Protein AF-A0AAN7IEY3-F1 (afdb_monomer_lite)

pLDDT: mean 73.25, std 12.4, range [41.47, 92.31]

Organism: Quercus rubra (NCBI:txid3512)

Secondary structure (DSSP, 8-state):
---SSSSSSSSSHHHHHHHHHHHHHHHHHHHHHHHSTHHHHHHHHHHHHHHHHHHHHHHHHHHHHHHHTS-HHHHHHHHHHHHHHHHHHHHHHHHHHHH----HHHHHHHHHHHHHHHHHHHHHHHHHHS-TTHHHHHHHHHHHHHHHHHHHHHHHHHHHHHHHHHHHHHHHHHHHHHHHHHHHHHHHH--

Structure (mmCIF, N/CA/C/O backbone):
data_AF-A0AAN7IEY3-F1
#
_entry.id   AF-A0AAN7IEY3-F1
#
loop_
_atom_site.group_PDB
_atom_site.id
_atom_site.type_symbol
_atom_site.label_atom_id
_atom_site.label_alt_id
_atom_site.label_comp_id
_atom_site.label_asym_id
_atom_site.label_entity_id
_atom_site.label_seq_id
_atom_site.pdbx_PDB_ins_code
_atom_site.Cartn_x
_atom_site.Cartn_y
_atom_site.Cartn_z
_atom_site.occupancy
_atom_site.B_iso_or_equiv
_atom_site.auth_seq_id
_atom_site.auth_comp_id
_atom_site.auth_asym_id
_atom_site.auth_atom_id
_atom_site.pdbx_PDB_model_num
ATOM 1 N N . MET A 1 1 ? -2.613 58.674 4.831 1.00 43.03 1 MET A N 1
ATOM 2 C CA . MET A 1 1 ? -3.586 58.203 5.831 1.00 43.03 1 MET A CA 1
ATOM 3 C C . MET A 1 1 ? -4.877 57.983 5.079 1.00 43.03 1 MET A C 1
ATOM 5 O O . MET A 1 1 ? -5.362 58.935 4.495 1.00 43.03 1 MET A O 1
ATOM 9 N N . ASP A 1 2 ? -5.448 56.805 4.966 1.00 49.12 2 ASP A N 1
ATOM 10 C CA . ASP A 1 2 ? -5.103 55.468 5.436 1.00 49.12 2 ASP A CA 1
ATOM 11 C C . ASP A 1 2 ? -6.111 54.542 4.729 1.00 49.12 2 ASP A C 1
ATOM 13 O O . ASP A 1 2 ? -7.215 55.000 4.424 1.00 49.12 2 ASP A O 1
ATOM 17 N N . GLY A 1 3 ? -5.762 53.291 4.445 1.00 50.28 3 GLY A N 1
ATOM 18 C CA . GLY A 1 3 ? -6.733 52.322 3.918 1.00 50.28 3 GLY A CA 1
ATOM 19 C C . GLY A 1 3 ? -6.306 51.630 2.631 1.00 50.28 3 GLY A C 1
ATOM 20 O O . GLY A 1 3 ? -6.788 51.961 1.552 1.00 50.28 3 GLY A O 1
ATOM 21 N N . SER A 1 4 ? -5.414 50.644 2.746 1.00 51.66 4 SER A N 1
ATOM 22 C CA . SER A 1 4 ? -5.221 49.633 1.695 1.00 51.66 4 SER A CA 1
ATOM 23 C C . SER A 1 4 ? -4.524 48.357 2.201 1.00 51.66 4 SER A C 1
ATOM 25 O O . SER A 1 4 ? -3.739 47.768 1.462 1.00 51.66 4 SER A O 1
ATOM 27 N N . THR A 1 5 ? -4.758 47.921 3.445 1.00 53.19 5 THR A N 1
ATOM 28 C CA . THR A 1 5 ? -4.041 46.755 4.016 1.00 53.19 5 THR A CA 1
ATOM 29 C C . THR A 1 5 ? -4.918 45.662 4.631 1.00 53.19 5 THR A C 1
ATOM 31 O O . THR A 1 5 ? -4.376 44.664 5.088 1.00 53.19 5 THR A O 1
ATOM 34 N N . ASP A 1 6 ? -6.250 45.765 4.583 1.00 50.56 6 ASP A N 1
ATOM 35 C CA . ASP A 1 6 ? -7.121 44.847 5.344 1.00 50.56 6 ASP A CA 1
ATOM 36 C C . ASP A 1 6 ? -7.792 43.735 4.511 1.00 50.56 6 ASP A C 1
ATOM 38 O O . ASP A 1 6 ? -8.613 42.986 5.032 1.00 50.56 6 ASP A O 1
ATOM 42 N N . LEU A 1 7 ? -7.453 43.587 3.223 1.00 50.19 7 LEU A N 1
ATOM 43 C CA . LEU A 1 7 ? -8.147 42.662 2.306 1.00 50.19 7 LEU A CA 1
ATOM 44 C C . LEU A 1 7 ? -7.366 41.393 1.912 1.00 50.19 7 LEU A C 1
ATOM 46 O O . LEU A 1 7 ? -7.940 40.526 1.260 1.00 50.19 7 LEU A O 1
ATOM 50 N N . GLU A 1 8 ? -6.109 41.226 2.336 1.00 47.91 8 GLU A N 1
ATOM 51 C CA . GLU A 1 8 ? -5.293 40.037 1.998 1.00 47.91 8 GLU A CA 1
ATOM 52 C C . GLU A 1 8 ? -5.187 38.983 3.117 1.00 47.91 8 GLU A C 1
ATOM 54 O O . GLU A 1 8 ? -4.614 37.918 2.906 1.00 47.91 8 GLU A O 1
ATOM 59 N N . LEU A 1 9 ? -5.766 39.222 4.300 1.00 46.66 9 LEU A N 1
ATOM 60 C CA . LEU A 1 9 ? -5.609 38.337 5.469 1.00 46.66 9 LEU A CA 1
ATOM 61 C C . LEU A 1 9 ? -6.843 37.478 5.808 1.00 46.66 9 LEU A C 1
ATOM 63 O O . LEU A 1 9 ? -6.817 36.738 6.788 1.00 46.66 9 LEU A O 1
ATOM 67 N N . GLN A 1 10 ? -7.914 37.538 5.006 1.00 41.47 10 GLN A N 1
ATOM 68 C CA . GLN A 1 10 ? -9.133 36.731 5.210 1.00 41.47 10 GLN A CA 1
ATOM 69 C C . GLN A 1 10 ? -9.285 35.538 4.256 1.00 41.47 10 GLN A C 1
ATOM 71 O O . GLN A 1 10 ? -10.106 34.662 4.509 1.00 41.47 10 GLN A O 1
ATOM 76 N N . THR A 1 11 ? -8.485 35.446 3.197 1.00 46.03 11 THR A N 1
ATOM 77 C CA . THR A 1 11 ? -8.579 34.358 2.209 1.00 46.03 11 THR A CA 1
ATOM 78 C C . THR A 1 11 ? -7.741 33.128 2.552 1.00 46.03 11 THR A C 1
ATOM 80 O O . THR A 1 11 ? -7.963 32.076 1.967 1.00 46.03 11 THR A O 1
ATOM 83 N N . THR A 1 12 ? -6.826 33.204 3.521 1.00 47.66 12 THR A N 1
ATOM 84 C CA . THR A 1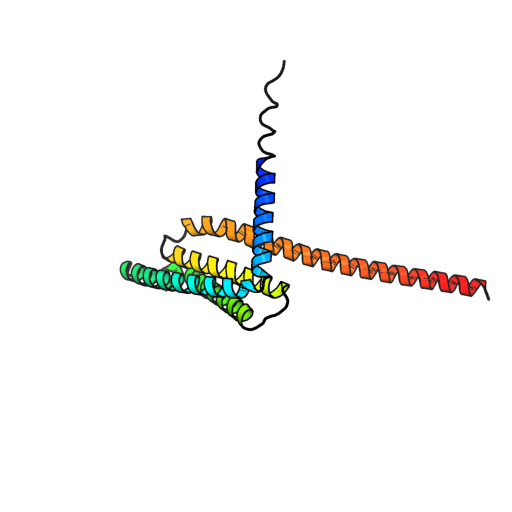 12 ? -5.939 32.081 3.882 1.00 47.66 12 THR A CA 1
ATOM 85 C C . THR A 1 12 ? -6.474 31.192 5.008 1.00 47.66 12 THR A C 1
ATOM 87 O O . THR A 1 12 ? -6.083 30.032 5.093 1.00 47.66 12 THR A O 1
ATOM 90 N N . ASN A 1 13 ? -7.398 31.687 5.841 1.00 48.28 13 ASN A N 1
ATOM 91 C CA . ASN A 1 13 ? -7.999 30.905 6.934 1.00 48.28 13 ASN A CA 1
ATOM 92 C C . ASN A 1 13 ? -9.218 30.075 6.508 1.00 48.28 13 ASN A C 1
ATOM 94 O O . ASN A 1 13 ? -9.602 29.161 7.225 1.00 48.28 13 ASN A O 1
ATOM 98 N N . SER A 1 14 ? -9.836 30.382 5.365 1.00 52.34 14 SER A N 1
ATOM 99 C CA . SER A 1 14 ? -11.004 29.634 4.883 1.00 52.34 14 SER A CA 1
ATOM 100 C C . SER A 1 14 ? -10.627 28.361 4.122 1.00 52.34 14 SER A C 1
ATOM 102 O O . SER A 1 14 ? -11.459 27.468 4.013 1.00 52.34 14 SER A O 1
ATOM 104 N N . ASP A 1 15 ? -9.414 28.281 3.571 1.00 53.66 15 ASP A N 1
ATOM 105 C CA . ASP A 1 15 ? -8.993 27.168 2.707 1.00 53.66 15 ASP A CA 1
ATOM 106 C C . ASP A 1 15 ? -8.449 25.986 3.534 1.00 53.66 15 ASP A C 1
ATOM 108 O O . ASP A 1 15 ? -8.706 24.822 3.233 1.00 53.66 15 ASP A O 1
ATOM 112 N N . SER A 1 16 ? -7.780 26.276 4.658 1.00 58.59 16 SER A N 1
ATOM 113 C CA . SER A 1 16 ? -7.242 25.260 5.573 1.00 58.59 16 SER A CA 1
ATOM 114 C C . SER A 1 16 ? -8.318 24.503 6.361 1.00 58.59 16 SER A C 1
ATOM 116 O O . SER A 1 16 ? -8.135 23.320 6.652 1.00 58.59 16 SER A O 1
ATOM 118 N N . ASP A 1 17 ? -9.441 25.151 6.681 1.00 59.44 17 ASP A N 1
ATOM 119 C CA . ASP A 1 17 ? -10.553 24.546 7.431 1.00 59.44 17 ASP A CA 1
ATOM 120 C C . ASP A 1 17 ? -11.376 23.586 6.548 1.00 59.44 17 ASP A C 1
ATOM 122 O O . ASP A 1 17 ? -11.755 22.489 6.967 1.00 59.44 17 ASP A O 1
ATOM 126 N N . VAL A 1 18 ? -11.559 23.945 5.270 1.00 62.38 18 VAL A N 1
ATOM 127 C CA . VAL A 1 18 ? -12.261 23.121 4.269 1.00 62.38 18 VAL A CA 1
ATOM 128 C C . VAL A 1 18 ? -11.485 21.840 3.949 1.00 62.38 18 VAL A C 1
ATOM 130 O O . VAL A 1 18 ? -12.084 20.770 3.795 1.00 62.38 18 VAL A O 1
ATOM 133 N N . ASP A 1 19 ? -10.155 21.912 3.884 1.00 69.31 19 ASP A N 1
ATOM 134 C CA . ASP A 1 19 ? -9.310 20.731 3.689 1.00 69.31 19 ASP A CA 1
ATOM 135 C C . ASP A 1 19 ? -9.327 19.799 4.908 1.00 69.31 19 ASP A C 1
ATOM 137 O O . ASP A 1 19 ? -9.305 18.571 4.755 1.00 69.31 19 ASP A O 1
ATOM 141 N N . HIS A 1 20 ? -9.439 20.350 6.120 1.00 71.56 20 HIS A N 1
ATOM 142 C CA . HIS A 1 20 ? -9.499 19.554 7.342 1.00 71.56 20 HIS A CA 1
ATOM 143 C C . HIS A 1 20 ? -10.803 18.745 7.442 1.00 71.56 20 HIS A C 1
ATOM 145 O O . HIS A 1 20 ? -10.760 17.533 7.678 1.00 71.56 20 HIS A O 1
ATOM 151 N N . GLU A 1 21 ? -11.957 19.361 7.164 1.00 75.00 21 GLU A N 1
ATOM 152 C CA . GLU A 1 21 ? -13.248 18.656 7.123 1.00 75.00 21 GLU A CA 1
ATOM 153 C C . GLU A 1 21 ? -13.289 17.570 6.040 1.00 75.00 21 GLU A C 1
ATOM 155 O O . GLU A 1 21 ? -13.806 16.467 6.265 1.00 75.00 21 GLU A O 1
ATOM 160 N N . ARG A 1 22 ? -12.690 17.831 4.871 1.00 73.88 22 ARG A N 1
ATOM 161 C CA . ARG A 1 22 ? -12.588 16.837 3.793 1.00 73.88 22 ARG A CA 1
ATOM 162 C C . ARG A 1 22 ? -11.791 15.618 4.227 1.00 73.88 22 ARG A C 1
ATOM 164 O O . ARG A 1 22 ? -12.278 14.498 4.063 1.00 73.88 22 ARG A O 1
ATOM 171 N N . VAL A 1 23 ? -10.613 15.813 4.816 1.00 71.75 23 VAL A N 1
ATOM 172 C CA . VAL A 1 23 ? -9.778 14.709 5.311 1.00 71.75 23 VAL A CA 1
ATOM 173 C C . VAL A 1 23 ? -10.517 13.898 6.376 1.00 71.75 23 VAL A C 1
ATOM 175 O O . VAL A 1 23 ? -10.497 12.668 6.313 1.00 71.75 23 VAL A O 1
ATOM 178 N N . LEU A 1 24 ? -11.224 14.558 7.298 1.00 76.38 24 LEU A N 1
ATOM 179 C CA . LEU A 1 24 ? -12.019 13.892 8.334 1.00 76.38 24 LEU A CA 1
ATOM 180 C C . LEU A 1 24 ? -13.177 13.073 7.746 1.00 76.38 24 LEU A C 1
ATOM 182 O O . LEU A 1 24 ? -13.399 11.937 8.169 1.00 76.38 24 LEU A O 1
ATOM 186 N N . SER A 1 25 ? -13.876 13.598 6.736 1.00 78.75 25 SER A N 1
ATOM 187 C CA . SER A 1 25 ? -14.974 12.884 6.066 1.00 78.75 25 SER A CA 1
ATOM 188 C C . SER A 1 25 ? -14.493 11.648 5.296 1.00 78.75 25 SER A C 1
ATOM 190 O O . SER A 1 25 ? -15.120 10.587 5.356 1.00 78.75 25 SER A O 1
ATOM 192 N N . ILE A 1 26 ? -13.338 11.748 4.628 1.00 74.25 26 ILE A N 1
ATOM 193 C CA . ILE A 1 26 ? -12.685 10.618 3.956 1.00 74.25 26 ILE A CA 1
ATOM 194 C C . ILE A 1 26 ? -12.322 9.556 4.991 1.00 74.25 26 ILE A C 1
ATOM 196 O O . ILE A 1 26 ? -12.553 8.370 4.766 1.00 74.25 26 ILE A O 1
ATOM 200 N N . TRP A 1 27 ? -11.808 9.980 6.144 1.00 71.31 27 TRP A N 1
ATOM 201 C CA . TRP A 1 27 ? -11.436 9.092 7.238 1.00 71.31 27 TRP A CA 1
ATOM 202 C C . TRP A 1 27 ? -12.624 8.352 7.848 1.00 71.31 27 TRP A C 1
ATOM 204 O O . TRP A 1 27 ? -12.542 7.144 8.070 1.00 71.31 27 TRP A O 1
ATOM 214 N N . ALA A 1 28 ? -13.729 9.057 8.091 1.00 77.12 28 ALA A N 1
ATOM 215 C CA . ALA A 1 28 ? -14.954 8.462 8.612 1.00 77.12 28 ALA A CA 1
ATOM 216 C C . ALA A 1 28 ? -15.503 7.398 7.650 1.00 77.12 28 ALA A C 1
ATOM 218 O O . ALA A 1 28 ? -15.804 6.284 8.078 1.00 77.12 28 ALA A O 1
ATOM 219 N N . ASN A 1 29 ? -15.526 7.700 6.347 1.00 79.12 29 ASN A N 1
ATOM 220 C CA . ASN A 1 29 ? -15.915 6.738 5.316 1.00 79.12 29 ASN A CA 1
ATOM 221 C C . ASN A 1 29 ? -14.963 5.539 5.254 1.00 79.12 29 ASN A C 1
ATOM 223 O O . ASN A 1 29 ? -15.412 4.397 5.194 1.00 79.12 29 ASN A O 1
ATOM 227 N N . LEU A 1 30 ? -13.648 5.772 5.300 1.00 72.88 30 LEU A N 1
ATOM 228 C CA . LEU A 1 30 ? -12.660 4.696 5.245 1.00 72.88 30 LEU A CA 1
ATOM 229 C C . LEU A 1 30 ? -12.798 3.760 6.451 1.00 72.88 30 LEU A C 1
ATOM 231 O O . LEU A 1 30 ? -12.815 2.543 6.293 1.00 72.88 30 LEU A O 1
ATOM 235 N N . ARG A 1 31 ? -12.947 4.325 7.653 1.00 77.56 31 ARG A N 1
ATOM 236 C CA . ARG A 1 31 ? -13.193 3.560 8.877 1.00 77.56 31 ARG A CA 1
ATOM 237 C C . ARG A 1 31 ? -14.480 2.753 8.780 1.00 77.56 31 ARG A C 1
ATOM 239 O O . ARG A 1 31 ? -14.447 1.558 9.053 1.00 77.56 31 ARG A O 1
ATOM 246 N N . GLN A 1 32 ? -15.572 3.372 8.342 1.00 78.75 32 GLN A N 1
ATOM 247 C CA . GLN A 1 32 ? -16.855 2.694 8.182 1.00 78.75 32 GLN A CA 1
ATOM 248 C C . GLN A 1 32 ? -16.750 1.496 7.229 1.00 78.75 32 GLN A C 1
ATOM 250 O O . GLN A 1 32 ? -17.224 0.410 7.555 1.00 78.75 32 GLN A O 1
ATOM 255 N N . ILE A 1 33 ? -16.086 1.665 6.082 1.00 74.00 33 ILE A N 1
ATOM 256 C CA . ILE A 1 33 ? -15.888 0.593 5.099 1.00 74.00 33 ILE A CA 1
ATOM 257 C C . ILE A 1 33 ? -15.055 -0.542 5.702 1.00 74.00 33 ILE A C 1
ATOM 259 O O . ILE A 1 33 ? -15.435 -1.703 5.577 1.00 74.00 33 ILE A O 1
ATOM 263 N N . LEU A 1 34 ? -13.957 -0.216 6.389 1.00 76.88 34 LEU A N 1
ATOM 264 C CA . LEU A 1 34 ? -13.006 -1.182 6.950 1.00 76.88 34 LEU A CA 1
ATOM 265 C C . LEU A 1 34 ? -13.518 -1.937 8.188 1.00 76.88 34 LEU A C 1
ATOM 267 O O . LEU A 1 34 ? -13.068 -3.054 8.449 1.00 76.88 34 LEU A O 1
ATOM 271 N N . GLU A 1 35 ? -14.427 -1.340 8.958 1.00 79.56 35 GLU A N 1
ATOM 272 C CA . GLU A 1 35 ? -15.057 -1.969 10.127 1.00 79.56 35 GLU A CA 1
ATOM 273 C C . GLU A 1 35 ? -16.305 -2.791 9.760 1.00 79.56 35 GLU A C 1
ATOM 275 O O . GLU A 1 35 ? -16.706 -3.664 10.532 1.00 79.56 35 GLU A O 1
ATOM 280 N N . SER A 1 36 ? -16.905 -2.548 8.589 1.00 79.06 36 SER A N 1
ATOM 281 C CA . SER A 1 36 ? -18.112 -3.248 8.140 1.00 79.06 36 SER A CA 1
ATOM 282 C C . SER A 1 36 ? -17.851 -4.701 7.729 1.00 79.06 36 SER A C 1
ATOM 284 O O . SER A 1 36 ? -16.736 -5.093 7.381 1.00 79.06 36 SER A O 1
ATOM 286 N N . ASP A 1 37 ? -18.908 -5.512 7.685 1.00 74.25 37 ASP A N 1
ATOM 287 C CA . ASP A 1 37 ? -18.825 -6.863 7.119 1.00 74.25 37 ASP A CA 1
ATOM 288 C C . ASP A 1 37 ? -18.595 -6.863 5.593 1.00 74.25 37 ASP A C 1
ATOM 290 O O . ASP A 1 37 ? -18.116 -7.854 5.039 1.00 74.25 37 ASP A O 1
ATOM 294 N N . GLU A 1 38 ? -18.822 -5.730 4.918 1.00 78.38 38 GLU A N 1
ATOM 295 C CA . GLU A 1 38 ? -18.482 -5.532 3.504 1.00 78.38 38 GLU A CA 1
ATOM 296 C C . GLU A 1 38 ? -16.968 -5.373 3.277 1.00 78.38 38 GLU A C 1
ATOM 298 O O . GLU A 1 38 ? -16.492 -5.554 2.153 1.00 78.38 38 GLU A O 1
ATOM 303 N N . ALA A 1 39 ? -16.183 -5.120 4.335 1.00 76.12 39 ALA A N 1
ATOM 304 C CA . ALA A 1 39 ? -14.728 -4.989 4.257 1.00 76.12 39 ALA A CA 1
ATOM 305 C C . ALA A 1 39 ? -14.075 -6.222 3.623 1.00 76.12 39 ALA A C 1
ATOM 307 O O . ALA A 1 39 ? -13.144 -6.097 2.831 1.00 76.12 39 ALA A O 1
ATOM 308 N N . VAL A 1 40 ? -14.566 -7.423 3.941 1.00 78.12 40 VAL A N 1
ATOM 309 C CA . VAL A 1 40 ? -14.012 -8.674 3.403 1.00 78.12 40 VAL A CA 1
ATOM 310 C C . VAL A 1 40 ? -14.196 -8.734 1.886 1.00 78.12 40 VAL A C 1
ATOM 312 O O . VAL A 1 40 ? -13.240 -9.025 1.171 1.00 78.12 40 VAL A O 1
ATOM 315 N N . VAL A 1 41 ? -15.386 -8.382 1.391 1.00 81.50 41 VAL A N 1
ATOM 316 C CA . VAL A 1 41 ? -15.697 -8.343 -0.047 1.00 81.50 41 VAL A CA 1
ATOM 317 C C . VAL A 1 41 ? -14.855 -7.278 -0.750 1.00 81.50 41 VAL A C 1
ATOM 319 O O . VAL A 1 41 ? -14.281 -7.536 -1.809 1.00 81.50 41 VAL A O 1
ATOM 322 N N . PHE A 1 42 ? -14.716 -6.102 -0.133 1.00 82.06 42 PHE A N 1
ATOM 323 C CA . PHE A 1 42 ? -13.824 -5.053 -0.620 1.00 82.06 42 PHE A CA 1
ATOM 324 C C . PHE A 1 42 ? -12.378 -5.551 -0.729 1.00 82.06 42 PHE A C 1
ATOM 326 O O . PHE A 1 42 ? -11.745 -5.367 -1.767 1.00 82.06 42 PHE A O 1
ATOM 333 N N . PHE A 1 43 ? -11.853 -6.220 0.301 1.00 82.31 43 PHE A N 1
ATOM 334 C CA . PHE A 1 43 ? -10.485 -6.734 0.296 1.00 82.31 43 PHE A CA 1
ATOM 335 C C . PHE A 1 43 ? -10.274 -7.876 -0.690 1.00 82.31 43 PHE A C 1
ATOM 337 O O . PHE A 1 43 ? -9.189 -7.975 -1.258 1.00 82.31 43 PHE A O 1
ATOM 344 N N . GLU A 1 44 ? -11.275 -8.718 -0.936 1.00 85.00 44 GLU A N 1
ATOM 345 C CA . GLU A 1 44 ? -11.216 -9.722 -2.000 1.00 85.00 44 GLU A CA 1
ATOM 346 C C . GLU A 1 44 ? -11.138 -9.074 -3.386 1.00 85.00 44 GLU A C 1
ATOM 348 O O . GLU A 1 44 ? -10.266 -9.438 -4.180 1.00 85.00 44 GLU A O 1
ATOM 353 N N . ALA A 1 45 ? -11.979 -8.073 -3.658 1.00 82.38 45 ALA A N 1
ATOM 354 C CA . ALA A 1 45 ? -11.939 -7.326 -4.912 1.00 82.38 45 ALA A CA 1
ATOM 355 C C . ALA A 1 45 ? -10.614 -6.563 -5.074 1.00 82.38 45 ALA A C 1
ATOM 357 O O . ALA A 1 45 ? -9.960 -6.655 -6.115 1.00 82.38 45 ALA A O 1
ATOM 358 N N . PHE A 1 46 ? -10.174 -5.865 -4.026 1.00 81.38 46 PHE A N 1
ATOM 359 C CA . PHE A 1 46 ? -8.895 -5.159 -3.993 1.00 81.38 46 PHE A CA 1
ATOM 360 C C . PHE A 1 46 ? -7.720 -6.114 -4.215 1.00 81.38 46 PHE A C 1
ATOM 362 O O . PHE A 1 46 ? -6.828 -5.808 -5.001 1.00 81.38 46 PHE A O 1
ATOM 369 N N . HIS A 1 47 ? -7.732 -7.292 -3.584 1.00 88.06 47 HIS A N 1
ATOM 370 C CA . HIS A 1 47 ? -6.711 -8.318 -3.780 1.00 88.06 47 HIS A CA 1
ATOM 371 C C . HIS A 1 47 ? -6.663 -8.818 -5.217 1.00 88.06 47 HIS A C 1
ATOM 373 O O . HIS A 1 47 ? -5.584 -8.869 -5.803 1.00 88.06 47 HIS A O 1
ATOM 379 N N . ALA A 1 48 ? -7.817 -9.122 -5.811 1.00 83.12 48 ALA A N 1
ATOM 380 C CA . ALA A 1 48 ? -7.885 -9.544 -7.204 1.00 83.12 48 ALA A CA 1
ATOM 381 C C . ALA A 1 48 ? -7.307 -8.477 -8.150 1.00 83.12 48 ALA A C 1
ATOM 383 O O . ALA A 1 48 ? -6.479 -8.795 -9.006 1.00 83.12 48 ALA A O 1
ATOM 384 N N . VAL A 1 49 ? -7.684 -7.207 -7.958 1.00 79.62 49 VAL A N 1
ATOM 385 C CA . VAL A 1 49 ? -7.168 -6.080 -8.750 1.00 79.62 49 VAL A CA 1
ATOM 386 C C . VAL A 1 49 ? -5.665 -5.904 -8.550 1.00 79.62 49 VAL A C 1
ATOM 388 O O . VAL A 1 49 ? -4.935 -5.750 -9.527 1.00 79.62 49 VAL A O 1
ATOM 391 N N . LEU A 1 50 ? -5.185 -5.958 -7.307 1.00 83.19 50 LEU A N 1
ATOM 392 C CA . LEU A 1 50 ? -3.773 -5.771 -6.995 1.00 83.19 50 LEU A CA 1
ATOM 393 C C . LEU A 1 50 ? -2.913 -6.894 -7.580 1.00 83.19 50 LEU A C 1
ATOM 395 O O . LEU A 1 50 ? -1.880 -6.613 -8.181 1.00 83.19 50 LEU A O 1
ATOM 399 N N . VAL A 1 51 ? -3.340 -8.152 -7.447 1.00 87.50 51 VAL A N 1
ATOM 400 C CA . VAL A 1 51 ? -2.640 -9.309 -8.025 1.00 87.50 51 VAL A CA 1
ATOM 401 C C . VAL A 1 51 ? -2.620 -9.220 -9.549 1.00 87.50 51 VAL A C 1
ATOM 403 O O . VAL A 1 51 ? -1.572 -9.441 -10.154 1.00 87.50 51 VAL A O 1
ATOM 406 N N . PHE A 1 52 ? -3.740 -8.850 -10.174 1.00 82.38 52 PHE A N 1
ATOM 407 C CA . PHE A 1 52 ? -3.810 -8.638 -11.620 1.00 82.38 52 PHE A CA 1
ATOM 408 C C . PHE A 1 52 ? -2.848 -7.536 -12.078 1.00 82.38 52 PHE A C 1
ATOM 410 O O . PHE A 1 52 ? -2.054 -7.739 -12.997 1.00 82.38 52 PHE A O 1
ATOM 417 N N . PHE A 1 53 ? -2.870 -6.389 -11.398 1.00 80.38 53 PHE A N 1
ATOM 418 C CA . PHE A 1 53 ? -1.981 -5.271 -11.685 1.00 80.38 53 PHE A CA 1
ATOM 419 C C . PHE A 1 53 ? -0.510 -5.665 -11.505 1.00 80.38 53 PHE A C 1
ATOM 421 O O . PHE A 1 53 ? 0.303 -5.427 -12.396 1.00 80.38 53 PHE A O 1
ATOM 428 N N . GLN A 1 54 ? -0.174 -6.347 -10.408 1.00 84.19 54 GLN A N 1
ATOM 429 C CA . GLN A 1 54 ? 1.182 -6.826 -10.149 1.00 84.19 54 GLN A CA 1
ATOM 430 C C . GLN A 1 54 ? 1.661 -7.847 -11.179 1.00 84.19 54 GLN A C 1
ATOM 432 O O . GLN A 1 54 ? 2.823 -7.807 -11.577 1.00 84.19 54 GLN A O 1
ATOM 437 N N . ALA A 1 55 ? 0.788 -8.733 -11.658 1.00 86.06 55 ALA A N 1
ATOM 438 C CA . ALA A 1 55 ? 1.135 -9.679 -12.713 1.00 86.06 55 ALA A CA 1
ATOM 439 C C . ALA A 1 55 ? 1.496 -8.953 -14.019 1.00 86.06 55 ALA A C 1
ATOM 441 O O . ALA A 1 55 ? 2.519 -9.261 -14.633 1.00 86.06 55 ALA A O 1
ATOM 442 N N . ILE A 1 56 ? 0.701 -7.953 -14.417 1.00 79.94 56 ILE A N 1
ATOM 443 C CA . ILE A 1 56 ? 0.980 -7.141 -15.610 1.00 79.94 56 ILE A CA 1
ATOM 444 C C . ILE A 1 56 ? 2.293 -6.379 -15.445 1.00 79.94 56 ILE A C 1
ATOM 446 O O . ILE A 1 56 ? 3.149 -6.443 -16.329 1.00 79.94 56 ILE A O 1
ATOM 450 N N . LEU A 1 57 ? 2.481 -5.689 -14.317 1.00 82.31 57 LEU A N 1
ATOM 451 C CA . LEU A 1 57 ? 3.720 -4.960 -14.058 1.00 82.31 57 LEU A CA 1
ATOM 452 C C . LEU A 1 57 ? 4.923 -5.900 -14.028 1.00 82.31 57 LEU A C 1
ATOM 454 O O . LEU A 1 57 ? 5.944 -5.572 -14.616 1.00 82.31 57 LEU A O 1
ATOM 458 N N . GLY A 1 58 ? 4.801 -7.087 -13.435 1.00 83.56 58 GLY A N 1
ATOM 459 C CA . GLY A 1 58 ? 5.848 -8.106 -13.439 1.00 83.56 58 GLY A CA 1
ATOM 460 C C . GLY A 1 58 ? 6.256 -8.530 -14.853 1.00 83.56 58 GLY A C 1
ATOM 461 O O . GLY A 1 58 ? 7.449 -8.612 -15.148 1.00 83.56 58 GLY A O 1
ATOM 462 N N . ILE A 1 59 ? 5.287 -8.730 -15.755 1.00 85.88 59 ILE A N 1
ATOM 463 C CA . ILE A 1 59 ? 5.558 -9.014 -17.174 1.00 85.88 59 ILE A CA 1
ATOM 464 C C . ILE A 1 59 ? 6.285 -7.833 -17.828 1.00 85.88 59 ILE A C 1
ATOM 466 O O . ILE A 1 59 ? 7.296 -8.037 -18.502 1.00 85.88 59 ILE A O 1
ATOM 470 N N . ILE A 1 60 ? 5.808 -6.603 -17.613 1.00 83.38 60 ILE A N 1
ATOM 471 C CA . ILE A 1 60 ? 6.415 -5.392 -18.184 1.00 83.38 60 ILE A CA 1
ATOM 472 C C . ILE A 1 60 ? 7.845 -5.206 -17.670 1.00 83.38 60 ILE A C 1
ATOM 474 O O . ILE A 1 60 ? 8.740 -4.977 -18.477 1.00 83.38 60 ILE A O 1
ATOM 478 N N . ILE A 1 61 ? 8.082 -5.360 -16.365 1.00 84.06 61 ILE A N 1
ATOM 479 C CA . ILE A 1 61 ? 9.409 -5.332 -15.733 1.00 84.06 61 ILE A CA 1
ATOM 480 C C . ILE A 1 61 ? 10.309 -6.377 -16.396 1.00 84.06 61 ILE A C 1
ATOM 482 O O . ILE A 1 61 ? 11.399 -6.047 -16.862 1.00 84.06 61 ILE A O 1
ATOM 486 N N . GLY A 1 62 ? 9.846 -7.624 -16.514 1.00 82.69 62 GLY A N 1
ATOM 487 C CA . GLY A 1 62 ? 10.610 -8.695 -17.155 1.00 82.69 62 GLY A CA 1
ATOM 488 C C . GLY A 1 62 ? 11.011 -8.364 -18.596 1.00 82.69 62 GLY A C 1
ATOM 489 O O . GLY A 1 62 ? 12.165 -8.561 -18.982 1.00 82.69 62 GLY A O 1
ATOM 490 N N . VAL A 1 63 ? 10.089 -7.807 -19.387 1.00 83.19 63 VAL A N 1
ATOM 491 C CA . VAL A 1 63 ? 10.364 -7.353 -20.760 1.00 83.19 63 VAL A CA 1
ATOM 492 C C . VAL A 1 63 ? 11.325 -6.158 -20.775 1.00 83.19 63 VAL A C 1
ATOM 494 O O . VAL A 1 63 ? 12.260 -6.146 -21.576 1.00 83.19 63 VAL A O 1
ATOM 497 N N . HIS A 1 64 ? 11.133 -5.187 -19.882 1.00 82.88 64 HIS A N 1
ATOM 498 C CA . HIS A 1 64 ? 11.936 -3.969 -19.779 1.00 82.88 64 HIS A CA 1
ATOM 499 C C . HIS A 1 64 ? 13.407 -4.285 -19.493 1.00 82.88 64 HIS A C 1
ATOM 501 O O . HIS A 1 64 ? 14.289 -3.872 -20.244 1.00 82.88 64 HIS A O 1
ATOM 507 N N . PHE A 1 65 ? 13.682 -5.102 -18.475 1.00 83.50 65 PHE A N 1
ATOM 508 C CA . PHE A 1 65 ? 15.051 -5.490 -18.126 1.00 83.50 65 PHE A CA 1
ATOM 509 C C . PHE A 1 65 ? 15.695 -6.398 -19.172 1.00 83.50 65 PHE A C 1
ATOM 511 O O . PHE A 1 65 ? 16.885 -6.264 -19.460 1.00 83.50 65 PHE A O 1
ATOM 518 N N . ARG A 1 66 ? 14.908 -7.271 -19.816 1.00 84.62 66 ARG A N 1
ATOM 519 C CA . ARG A 1 66 ? 15.397 -8.070 -20.945 1.00 84.62 66 ARG A CA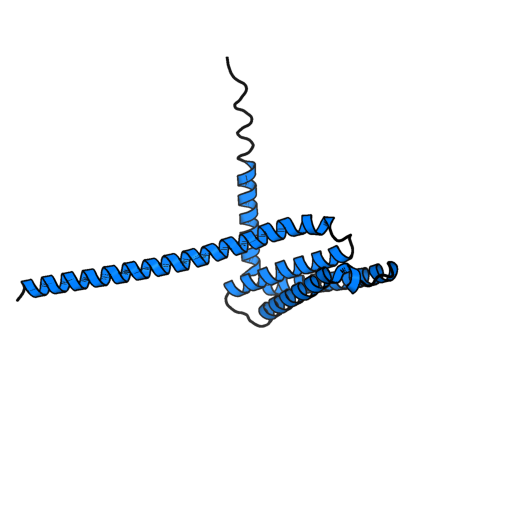 1
ATOM 520 C C . ARG A 1 66 ? 15.846 -7.188 -22.110 1.00 84.62 66 ARG A C 1
ATOM 522 O O . ARG A 1 66 ? 16.865 -7.488 -22.723 1.00 84.62 66 ARG A O 1
ATOM 529 N N . PHE A 1 67 ? 15.106 -6.121 -22.411 1.00 84.12 67 PHE A N 1
ATOM 530 C CA . PHE A 1 67 ? 15.473 -5.165 -23.457 1.00 84.12 67 PHE A CA 1
ATOM 531 C C . PHE A 1 67 ? 16.718 -4.352 -23.084 1.00 84.12 67 PHE A C 1
ATOM 533 O O . PHE A 1 67 ? 17.579 -4.133 -23.930 1.00 84.12 67 PHE A O 1
ATOM 540 N N . LEU A 1 68 ? 16.841 -3.949 -21.817 1.00 82.31 68 LEU A N 1
ATOM 541 C CA . LEU A 1 68 ? 17.995 -3.194 -21.327 1.00 82.31 68 LEU A CA 1
ATOM 542 C C . LEU A 1 68 ? 19.274 -4.032 -21.198 1.00 82.31 68 LEU A C 1
ATOM 544 O O . LEU A 1 68 ? 20.342 -3.465 -20.995 1.00 82.31 68 LEU A O 1
ATOM 548 N N . THR A 1 69 ? 19.204 -5.362 -21.325 1.00 86.94 69 THR A N 1
ATOM 549 C CA . THR A 1 69 ? 20.347 -6.285 -21.157 1.00 86.94 69 THR A CA 1
ATOM 550 C C . THR A 1 69 ? 21.084 -6.134 -19.820 1.00 86.94 69 THR A C 1
ATOM 552 O O . THR A 1 69 ? 22.242 -6.524 -19.695 1.00 86.94 69 THR A O 1
ATOM 555 N N . VAL A 1 70 ? 20.401 -5.599 -18.804 1.00 83.69 70 VAL A N 1
ATOM 556 C CA . VAL A 1 70 ? 20.918 -5.442 -17.440 1.00 83.69 70 VAL A CA 1
ATOM 557 C C . VAL A 1 70 ? 20.120 -6.310 -16.480 1.00 83.69 70 VAL A C 1
ATOM 559 O O . VAL A 1 70 ? 18.916 -6.516 -16.651 1.00 83.69 70 VAL A O 1
ATOM 562 N N . SER A 1 71 ? 20.796 -6.826 -15.456 1.00 81.12 71 SER A N 1
ATOM 563 C CA . SER A 1 71 ? 20.133 -7.590 -14.410 1.00 81.12 71 SER A CA 1
ATOM 564 C C . SER A 1 71 ? 19.383 -6.640 -13.467 1.00 81.12 71 SER A C 1
ATOM 566 O O . SER A 1 71 ? 20.018 -5.786 -12.841 1.00 81.12 71 SER A O 1
ATOM 568 N N . PRO A 1 72 ? 18.058 -6.798 -13.278 1.00 78.00 72 PRO A N 1
ATOM 569 C CA . PRO A 1 72 ? 17.300 -5.980 -12.329 1.00 78.00 72 PRO A CA 1
ATOM 570 C C . PRO A 1 72 ? 17.839 -6.118 -10.904 1.00 78.00 72 PRO A C 1
ATOM 572 O O . PRO A 1 72 ? 17.804 -5.165 -10.127 1.00 78.00 72 PRO A O 1
ATOM 575 N N . LEU A 1 73 ? 18.380 -7.296 -10.578 1.00 80.56 73 LEU A N 1
ATOM 576 C CA . LEU A 1 73 ? 18.962 -7.583 -9.276 1.00 80.56 73 LEU A CA 1
ATOM 577 C C . LEU A 1 73 ? 20.224 -6.754 -9.017 1.00 80.56 73 LEU A C 1
ATOM 579 O O . LEU A 1 73 ? 20.438 -6.333 -7.890 1.00 80.56 73 LEU A O 1
ATOM 583 N N . GLU A 1 74 ? 21.040 -6.488 -10.036 1.00 78.75 74 GLU A N 1
ATOM 584 C CA . GLU A 1 74 ? 22.261 -5.690 -9.875 1.00 78.75 74 GLU A CA 1
ATOM 585 C C . GLU A 1 74 ? 21.956 -4.191 -9.806 1.00 78.75 74 GLU A C 1
ATOM 587 O O . GLU A 1 74 ? 22.590 -3.467 -9.043 1.00 78.75 74 GLU A O 1
ATOM 592 N N . THR A 1 75 ? 20.967 -3.716 -10.570 1.00 78.50 75 THR A N 1
ATOM 593 C CA . THR A 1 75 ? 20.661 -2.278 -10.665 1.00 78.50 75 THR A CA 1
ATOM 594 C C . THR A 1 75 ? 19.701 -1.791 -9.574 1.00 78.50 75 THR A C 1
ATOM 596 O O . THR A 1 75 ? 19.801 -0.648 -9.128 1.00 78.50 75 THR A O 1
ATOM 599 N N . HIS A 1 76 ? 18.774 -2.639 -9.115 1.00 84.56 76 HIS A N 1
ATOM 600 C CA . HIS A 1 76 ? 17.666 -2.229 -8.242 1.00 84.56 76 HIS A CA 1
ATOM 601 C C . HIS A 1 76 ? 17.407 -3.186 -7.068 1.00 84.56 76 HIS A C 1
ATOM 603 O O . HIS A 1 76 ? 16.274 -3.275 -6.589 1.00 84.56 76 HIS A O 1
ATOM 609 N N . LEU A 1 77 ? 18.446 -3.863 -6.556 1.00 84.94 77 LEU A N 1
ATOM 610 C CA . LEU A 1 77 ? 18.343 -4.820 -5.442 1.00 84.94 77 LEU A CA 1
ATOM 611 C C . LEU A 1 77 ? 17.491 -4.307 -4.272 1.00 84.94 77 LEU A C 1
ATOM 613 O O . LEU A 1 77 ? 16.616 -5.019 -3.786 1.00 84.94 77 LEU A O 1
ATOM 617 N N . GLY A 1 78 ? 17.729 -3.067 -3.835 1.00 84.56 78 GLY A N 1
ATOM 618 C CA . GLY A 1 78 ? 17.009 -2.469 -2.708 1.00 84.56 78 GLY A CA 1
ATOM 619 C C . GLY A 1 78 ? 15.510 -2.324 -2.972 1.00 84.56 78 GLY A C 1
ATOM 620 O O . GLY A 1 78 ? 14.701 -2.691 -2.125 1.00 84.56 78 GLY A O 1
ATOM 621 N N . ILE A 1 79 ? 15.131 -1.869 -4.170 1.00 85.62 79 ILE A N 1
ATOM 622 C CA . ILE A 1 79 ? 13.723 -1.702 -4.564 1.00 85.62 79 ILE A CA 1
ATOM 623 C C . ILE A 1 79 ? 13.039 -3.070 -4.644 1.00 85.62 79 ILE A C 1
ATOM 625 O O . ILE A 1 79 ? 11.925 -3.230 -4.149 1.00 85.62 79 ILE A O 1
ATOM 629 N N . ILE A 1 80 ? 13.722 -4.072 -5.201 1.00 87.06 80 ILE A N 1
ATOM 630 C CA . ILE A 1 80 ? 13.219 -5.450 -5.285 1.00 87.06 80 ILE A CA 1
ATOM 631 C C . ILE A 1 80 ? 13.025 -6.041 -3.885 1.00 87.06 80 ILE A C 1
ATOM 633 O O . ILE A 1 80 ? 11.997 -6.660 -3.615 1.00 87.06 80 ILE A O 1
ATOM 637 N N . LEU A 1 81 ? 13.968 -5.818 -2.968 1.00 87.50 81 LEU A N 1
ATOM 638 C CA . LEU A 1 81 ? 13.851 -6.287 -1.589 1.00 87.50 81 LEU A CA 1
ATOM 639 C C . LEU A 1 81 ? 12.680 -5.610 -0.861 1.00 87.50 81 LEU A C 1
ATOM 641 O O . LEU A 1 81 ? 11.897 -6.288 -0.194 1.00 87.50 81 LEU A O 1
ATOM 645 N N . CYS A 1 82 ? 12.510 -4.296 -1.038 1.00 86.81 82 CYS A N 1
ATOM 646 C CA . CYS A 1 82 ? 11.357 -3.560 -0.522 1.00 86.81 82 CYS A CA 1
ATOM 647 C C . CYS A 1 82 ? 10.038 -4.079 -1.107 1.00 86.81 82 CYS A C 1
ATOM 649 O O . CYS A 1 82 ? 9.065 -4.212 -0.369 1.00 86.81 82 CYS A O 1
ATOM 651 N N . LEU A 1 83 ? 10.003 -4.414 -2.400 1.00 88.38 83 LEU A N 1
ATOM 652 C CA . LEU A 1 83 ? 8.820 -4.965 -3.063 1.00 88.38 83 LEU A CA 1
ATOM 653 C C . LEU A 1 83 ? 8.441 -6.330 -2.478 1.00 88.38 83 LEU A C 1
ATOM 655 O O . LEU A 1 83 ? 7.269 -6.572 -2.180 1.00 88.38 83 LEU A O 1
ATOM 659 N N . ILE A 1 84 ? 9.428 -7.204 -2.261 1.00 89.12 84 ILE A N 1
ATOM 660 C CA . ILE A 1 84 ? 9.225 -8.509 -1.619 1.00 89.12 84 ILE A CA 1
ATOM 661 C C . ILE A 1 84 ? 8.690 -8.312 -0.198 1.00 89.12 84 ILE A C 1
ATOM 663 O O . ILE A 1 84 ? 7.668 -8.899 0.156 1.00 89.12 84 ILE A O 1
ATOM 667 N N . ALA A 1 85 ? 9.325 -7.452 0.602 1.00 90.88 85 ALA A N 1
ATOM 668 C CA . ALA A 1 85 ? 8.896 -7.176 1.971 1.00 90.88 85 ALA A CA 1
ATOM 669 C C . ALA A 1 85 ? 7.465 -6.612 2.027 1.00 90.88 85 ALA A C 1
ATOM 671 O O . ALA A 1 85 ? 6.636 -7.118 2.783 1.00 90.88 85 ALA A O 1
ATOM 672 N N . ALA A 1 86 ? 7.144 -5.624 1.185 1.00 88.94 86 ALA A N 1
ATOM 673 C CA . ALA A 1 86 ? 5.808 -5.039 1.092 1.00 88.94 86 ALA A CA 1
ATOM 674 C C . ALA A 1 86 ? 4.754 -6.085 0.704 1.00 88.94 86 ALA A C 1
ATOM 676 O O . ALA A 1 86 ? 3.678 -6.130 1.294 1.00 88.94 86 ALA A O 1
ATOM 677 N N . THR A 1 87 ? 5.084 -6.972 -0.236 1.00 89.06 87 THR A N 1
ATOM 678 C CA . THR A 1 87 ? 4.189 -8.047 -0.683 1.00 89.06 87 THR A CA 1
ATOM 679 C C . THR A 1 87 ? 3.963 -9.095 0.407 1.00 89.06 87 THR A C 1
ATOM 681 O O . THR A 1 87 ? 2.843 -9.583 0.563 1.00 89.06 87 THR A O 1
ATOM 684 N N . LEU A 1 88 ? 4.982 -9.422 1.207 1.00 91.56 88 LEU A N 1
ATOM 685 C CA . LEU A 1 88 ? 4.831 -10.322 2.355 1.00 91.56 88 LEU A CA 1
ATOM 686 C C . LEU A 1 88 ? 3.943 -9.708 3.445 1.00 91.56 88 LEU A C 1
ATOM 688 O O . LEU A 1 88 ? 3.025 -10.373 3.928 1.00 91.56 88 LEU A O 1
ATOM 692 N N . VAL A 1 89 ? 4.169 -8.439 3.798 1.00 92.31 89 VAL A N 1
ATOM 693 C CA . VAL A 1 89 ? 3.325 -7.702 4.759 1.00 92.31 89 VAL A CA 1
ATOM 694 C C . VAL A 1 89 ? 1.878 -7.633 4.267 1.00 92.31 89 VAL A C 1
ATOM 696 O O . VAL A 1 89 ? 0.952 -7.942 5.013 1.00 92.31 89 VAL A O 1
ATOM 699 N N . TYR A 1 90 ? 1.684 -7.318 2.988 1.00 92.19 90 TYR A N 1
ATOM 700 C CA . TYR A 1 90 ? 0.377 -7.313 2.344 1.00 92.19 90 TYR A CA 1
ATOM 701 C C . TYR A 1 90 ? -0.326 -8.671 2.434 1.00 92.19 90 TYR A C 1
ATOM 703 O O . TYR A 1 90 ? -1.453 -8.771 2.916 1.00 92.19 90 TYR A O 1
ATOM 711 N N . THR A 1 91 ? 0.355 -9.733 2.004 1.00 89.06 91 THR A N 1
ATOM 712 C CA . THR A 1 91 ? -0.228 -11.078 1.931 1.00 89.06 91 THR A CA 1
ATOM 713 C C . THR A 1 91 ? -0.570 -11.597 3.322 1.00 89.06 91 THR A C 1
ATOM 715 O O . THR A 1 91 ? -1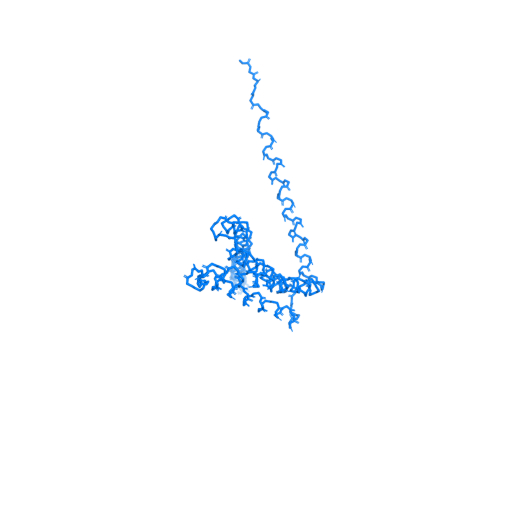.636 -12.171 3.520 1.00 89.06 91 THR A O 1
ATOM 718 N N . THR A 1 92 ? 0.301 -11.367 4.307 1.00 89.62 92 THR A N 1
ATOM 719 C CA . THR A 1 92 ? 0.031 -11.759 5.697 1.00 89.62 92 THR A CA 1
ATOM 720 C C . THR A 1 92 ? -1.162 -11.003 6.276 1.00 89.62 92 THR A C 1
ATOM 722 O O . THR A 1 92 ? -2.044 -11.643 6.845 1.00 89.62 92 THR A O 1
ATOM 725 N N . ALA A 1 93 ? -1.260 -9.686 6.071 1.00 88.75 93 ALA A N 1
ATOM 726 C CA . ALA A 1 93 ? -2.417 -8.906 6.509 1.00 88.75 93 ALA A CA 1
ATOM 727 C C . ALA A 1 93 ? -3.719 -9.379 5.838 1.00 88.75 93 ALA A C 1
ATOM 729 O O . ALA A 1 93 ? -4.718 -9.602 6.520 1.00 88.75 93 ALA A O 1
ATOM 730 N N . TYR A 1 94 ? -3.696 -9.619 4.524 1.00 89.06 94 TYR A N 1
ATOM 731 C CA . TYR A 1 94 ? -4.841 -10.145 3.777 1.00 89.06 94 TYR A CA 1
ATOM 732 C C . TYR A 1 94 ? -5.290 -11.525 4.288 1.00 89.06 94 TYR A C 1
ATOM 734 O O . TYR A 1 94 ? -6.478 -11.751 4.522 1.00 89.06 94 TYR A O 1
ATOM 742 N N . LEU A 1 95 ? -4.347 -12.443 4.523 1.00 89.56 95 LEU A N 1
ATOM 743 C CA . LEU A 1 95 ? -4.654 -13.765 5.073 1.00 89.56 95 LEU A CA 1
ATOM 744 C C . LEU A 1 95 ? -5.244 -13.675 6.482 1.00 89.56 95 LEU A C 1
ATOM 746 O O . LEU A 1 95 ? -6.177 -14.411 6.793 1.00 89.56 95 LEU A O 1
ATOM 750 N N . VAL A 1 96 ? -4.746 -12.769 7.327 1.00 86.94 96 VAL A N 1
ATOM 751 C CA . VAL A 1 96 ? -5.290 -12.554 8.677 1.00 86.94 96 VAL A CA 1
ATOM 752 C C . VAL A 1 96 ? -6.743 -12.078 8.611 1.00 86.94 96 VAL A C 1
ATOM 754 O O . VAL A 1 96 ? -7.581 -12.643 9.315 1.00 86.94 96 VAL A O 1
ATOM 757 N N . ILE A 1 97 ? -7.057 -11.123 7.727 1.00 84.75 97 ILE A N 1
ATOM 758 C CA . ILE A 1 97 ? -8.431 -10.641 7.493 1.00 84.75 97 ILE A CA 1
ATOM 759 C C . ILE A 1 97 ? -9.343 -11.792 7.047 1.00 84.75 97 ILE A C 1
ATOM 761 O O . ILE A 1 97 ? -10.470 -11.906 7.526 1.00 84.75 97 ILE A O 1
ATOM 765 N N . LYS A 1 98 ? -8.852 -12.669 6.163 1.00 83.94 98 LYS A N 1
ATOM 766 C CA . LYS A 1 98 ? -9.632 -13.787 5.614 1.00 83.94 98 LYS A CA 1
ATOM 767 C C . LYS A 1 98 ? -9.849 -14.932 6.609 1.00 83.94 98 LYS A C 1
ATOM 769 O O . LYS A 1 98 ? -10.911 -15.546 6.617 1.00 83.94 98 LYS A O 1
ATOM 774 N N . VAL A 1 99 ? -8.840 -15.259 7.418 1.00 82.62 99 VAL A N 1
ATOM 775 C CA . VAL A 1 99 ? -8.832 -16.461 8.275 1.00 82.62 99 VAL A CA 1
ATOM 776 C C . VAL A 1 99 ? -9.437 -16.204 9.656 1.00 82.62 99 VAL A C 1
ATOM 778 O O . VAL A 1 99 ? -9.987 -17.127 10.257 1.00 82.62 99 VAL A O 1
ATOM 781 N N . LYS A 1 100 ? -9.350 -14.979 10.190 1.00 69.88 100 LYS A N 1
ATOM 782 C CA . LYS A 1 100 ? -9.819 -14.665 11.547 1.00 69.88 100 LYS A CA 1
ATOM 783 C C . LYS A 1 100 ? -10.796 -13.488 11.555 1.00 69.88 100 LYS A C 1
ATOM 785 O O . LYS A 1 100 ? -10.364 -12.340 11.471 1.00 69.88 100 LYS A O 1
ATOM 790 N N . PRO A 1 101 ? -12.097 -13.726 11.800 1.00 57.31 101 PRO A N 1
ATOM 791 C CA . PRO A 1 101 ? -13.006 -12.662 12.184 1.00 57.31 101 PRO A CA 1
ATOM 792 C C . PRO A 1 101 ? -12.756 -12.345 13.666 1.00 57.31 101 PRO A C 1
ATOM 794 O O . PRO A 1 101 ? -13.436 -12.851 14.552 1.00 57.31 101 PRO A O 1
ATOM 797 N N . GLN A 1 102 ? -11.714 -11.570 13.956 1.00 66.12 102 GLN A N 1
ATOM 798 C CA . GLN A 1 102 ? -11.533 -10.963 15.276 1.00 66.12 102 GLN A CA 1
ATOM 799 C C . GLN A 1 102 ? -12.092 -9.539 15.280 1.00 66.12 102 GLN A C 1
ATOM 801 O O . GLN A 1 102 ? -12.240 -8.938 14.222 1.00 66.12 102 GLN A O 1
ATOM 806 N N . ASN A 1 103 ? -12.419 -9.064 16.487 1.00 71.69 103 ASN A N 1
ATOM 807 C CA . ASN A 1 103 ? -12.858 -7.720 16.886 1.00 71.69 103 ASN A CA 1
ATOM 808 C C . ASN A 1 103 ? -12.720 -6.618 15.813 1.00 71.69 103 ASN A C 1
ATOM 810 O O . ASN A 1 103 ? -11.651 -6.475 15.220 1.00 71.69 103 ASN A O 1
ATOM 814 N N . ALA A 1 104 ? -13.746 -5.775 15.642 1.00 73.56 104 ALA A N 1
ATOM 815 C CA . ALA A 1 104 ? -13.796 -4.727 14.609 1.00 73.56 104 ALA A CA 1
ATOM 816 C C . ALA A 1 104 ? -12.527 -3.846 14.554 1.00 73.56 104 ALA A C 1
ATOM 818 O O . ALA A 1 104 ? -12.024 -3.546 13.473 1.00 73.56 104 ALA A O 1
ATOM 819 N N . ALA A 1 105 ? -11.927 -3.546 15.711 1.00 73.62 105 ALA A N 1
ATOM 820 C CA . ALA A 1 105 ? -10.667 -2.808 15.804 1.00 73.62 105 ALA A CA 1
ATOM 821 C C . ALA A 1 105 ? -9.476 -3.509 15.112 1.00 73.62 105 ALA A C 1
ATOM 823 O O . ALA A 1 105 ? -8.662 -2.855 14.465 1.00 73.62 105 ALA A O 1
ATOM 824 N N . TYR A 1 106 ? -9.367 -4.840 15.198 1.00 76.06 106 TYR A N 1
ATOM 825 C CA . TYR A 1 106 ? -8.299 -5.590 14.525 1.00 76.06 106 TYR A CA 1
ATOM 826 C C . TYR A 1 106 ? -8.522 -5.665 13.016 1.00 76.06 106 TYR A C 1
ATOM 828 O O . TYR A 1 106 ? -7.559 -5.525 12.262 1.00 76.06 106 TYR A O 1
ATOM 836 N N . ARG A 1 107 ? -9.773 -5.834 12.564 1.00 78.31 107 ARG A N 1
ATOM 837 C CA . ARG A 1 107 ? -10.114 -5.769 11.131 1.00 78.31 107 ARG A CA 1
ATOM 838 C C . ARG A 1 107 ? -9.694 -4.437 10.527 1.00 78.31 107 ARG A C 1
ATOM 840 O O . ARG A 1 107 ? -9.058 -4.427 9.479 1.00 78.31 107 ARG A O 1
ATOM 847 N N . PHE A 1 108 ? -9.965 -3.343 11.232 1.00 80.25 108 PHE A N 1
ATOM 848 C CA . PHE A 1 108 ? -9.551 -2.012 10.818 1.00 80.25 108 PHE A CA 1
ATOM 849 C C . PHE A 1 108 ? -8.023 -1.891 10.678 1.00 80.25 108 PHE A C 1
ATOM 851 O O . PHE A 1 108 ? -7.528 -1.469 9.633 1.00 80.25 108 PHE A O 1
ATOM 858 N N . ILE A 1 109 ? -7.263 -2.323 11.693 1.00 81.94 109 ILE A N 1
ATOM 859 C CA . ILE A 1 109 ? -5.792 -2.248 11.692 1.00 81.94 109 ILE A CA 1
ATOM 860 C C . ILE A 1 109 ? -5.193 -3.081 10.556 1.00 81.94 109 ILE A C 1
ATOM 862 O O . ILE A 1 109 ? -4.403 -2.571 9.760 1.00 81.94 109 ILE A O 1
ATOM 866 N N . PHE A 1 110 ? -5.569 -4.357 10.452 1.00 84.88 110 PHE A N 1
ATOM 867 C CA . PHE A 1 110 ? -5.058 -5.215 9.384 1.00 84.88 110 PHE A CA 1
ATOM 868 C C . PHE A 1 110 ? -5.522 -4.738 8.011 1.00 84.88 110 PHE A C 1
ATOM 870 O O . PHE A 1 110 ? -4.761 -4.840 7.052 1.00 84.88 110 PHE A O 1
ATOM 877 N N . GLY A 1 111 ? -6.722 -4.165 7.918 1.00 85.12 111 GLY A N 1
ATOM 878 C CA . GLY A 1 111 ? -7.239 -3.560 6.701 1.00 85.12 111 GLY A CA 1
ATOM 879 C C . GLY A 1 111 ? -6.411 -2.363 6.237 1.00 85.12 111 GLY A C 1
ATOM 880 O O . GLY A 1 111 ? -6.026 -2.305 5.070 1.00 85.12 111 GLY A O 1
ATOM 881 N N . LEU A 1 112 ? -6.049 -1.459 7.149 1.00 83.50 112 LEU A N 1
ATOM 882 C CA . LEU A 1 112 ? -5.126 -0.362 6.852 1.00 83.50 112 LEU A CA 1
ATOM 883 C C . LEU A 1 112 ? -3.752 -0.874 6.422 1.00 83.50 112 LEU A C 1
ATOM 885 O O . LEU A 1 112 ? -3.224 -0.415 5.411 1.00 83.50 112 LEU A O 1
ATOM 889 N N . ILE A 1 113 ? -3.182 -1.838 7.151 1.00 87.56 113 ILE A N 1
ATOM 890 C CA . ILE A 1 113 ? -1.882 -2.430 6.801 1.00 87.56 113 ILE A CA 1
ATOM 891 C C . ILE A 1 113 ? -1.949 -3.049 5.402 1.00 87.56 113 ILE A C 1
ATOM 893 O O . ILE A 1 113 ? -1.065 -2.799 4.584 1.00 87.56 113 ILE A O 1
ATOM 897 N N . CYS A 1 114 ? -3.005 -3.806 5.101 1.00 89.06 114 CYS A N 1
ATOM 898 C CA . CYS A 1 114 ? -3.259 -4.415 3.797 1.00 89.06 114 CYS A CA 1
ATOM 899 C C . CYS A 1 114 ? -3.354 -3.352 2.690 1.00 89.06 114 CYS A C 1
ATOM 901 O O . CYS A 1 114 ? -2.680 -3.448 1.667 1.00 89.06 114 CYS A O 1
ATOM 903 N N . LEU A 1 115 ? -4.123 -2.287 2.910 1.00 86.81 115 LEU A N 1
ATOM 904 C CA . LEU A 1 115 ? -4.317 -1.225 1.927 1.00 86.81 115 LEU A CA 1
ATOM 905 C C . LEU A 1 115 ? -3.013 -0.458 1.660 1.00 86.81 115 LEU A C 1
ATOM 907 O O . LEU A 1 115 ? -2.594 -0.332 0.509 1.00 86.81 115 LEU A O 1
ATOM 911 N N . VAL A 1 116 ? -2.330 -0.007 2.714 1.00 87.19 116 VAL A N 1
ATOM 912 C CA . VAL A 1 116 ? -1.079 0.761 2.605 1.00 87.19 116 VAL A CA 1
ATOM 913 C C . VAL A 1 116 ? 0.030 -0.081 1.979 1.00 87.19 116 VAL A C 1
ATOM 915 O O . VAL A 1 116 ? 0.697 0.380 1.055 1.00 87.19 116 VAL A O 1
ATOM 918 N N . SER A 1 117 ? 0.218 -1.323 2.432 1.00 89.56 117 SER A N 1
ATOM 919 C CA . SER A 1 117 ? 1.257 -2.208 1.883 1.00 89.56 117 SER A CA 1
ATOM 920 C C . SER A 1 117 ? 0.970 -2.627 0.440 1.00 89.56 117 SER A C 1
ATOM 922 O O . SER A 1 117 ? 1.903 -2.702 -0.360 1.00 89.56 117 SER A O 1
ATOM 924 N N . GLY A 1 118 ? -0.299 -2.832 0.074 1.00 86.94 118 GLY A N 1
ATOM 925 C CA . GLY A 1 118 ? -0.698 -3.125 -1.300 1.00 86.94 118 GLY A CA 1
ATOM 926 C C . GLY A 1 118 ? -0.406 -1.959 -2.246 1.00 86.94 118 GLY A C 1
ATOM 927 O O . GLY A 1 118 ? 0.260 -2.143 -3.266 1.00 86.94 118 GLY A O 1
ATOM 928 N N . ILE A 1 119 ? -0.815 -0.741 -1.873 1.00 87.06 119 ILE A N 1
ATOM 929 C CA . ILE A 1 119 ? -0.507 0.481 -2.636 1.00 87.06 119 ILE A CA 1
ATOM 930 C C . ILE A 1 119 ? 1.007 0.683 -2.742 1.00 87.06 119 ILE A C 1
ATOM 932 O O . ILE A 1 119 ? 1.525 0.949 -3.826 1.00 87.06 119 ILE A O 1
ATOM 936 N N . PHE A 1 120 ? 1.734 0.511 -1.638 1.00 87.06 120 PHE A N 1
ATOM 937 C CA . PHE A 1 120 ? 3.185 0.659 -1.623 1.00 87.06 120 PHE A CA 1
ATOM 938 C C . PHE A 1 120 ? 3.879 -0.358 -2.542 1.00 87.06 120 PHE A C 1
ATOM 940 O O . PHE A 1 120 ? 4.771 0.007 -3.305 1.00 87.06 120 PHE A O 1
ATOM 947 N N . SER A 1 121 ? 3.417 -1.611 -2.544 1.00 89.31 121 SER A N 1
ATOM 948 C CA . SER A 1 121 ? 3.883 -2.654 -3.462 1.00 89.31 121 SER A CA 1
ATOM 949 C C . SER A 1 121 ? 3.632 -2.273 -4.930 1.00 89.31 121 SER A C 1
ATOM 951 O O . SER A 1 121 ? 4.535 -2.383 -5.760 1.00 89.31 121 SER A O 1
ATOM 953 N N . ALA A 1 122 ? 2.450 -1.743 -5.261 1.00 86.12 122 ALA A N 1
ATOM 954 C CA . ALA A 1 122 ? 2.135 -1.276 -6.614 1.00 86.12 122 ALA A CA 1
ATOM 955 C C . ALA A 1 122 ? 3.046 -0.117 -7.069 1.00 86.12 122 ALA A C 1
ATOM 957 O O . ALA A 1 122 ? 3.530 -0.114 -8.203 1.00 86.12 122 ALA A O 1
ATOM 958 N N . ILE A 1 123 ? 3.327 0.841 -6.179 1.00 86.06 123 ILE A N 1
ATOM 959 C CA . ILE A 1 123 ? 4.224 1.976 -6.452 1.00 86.06 123 ILE A CA 1
ATOM 960 C C . ILE A 1 123 ? 5.662 1.504 -6.664 1.00 86.06 123 ILE A C 1
ATOM 962 O O . ILE A 1 123 ? 6.325 1.965 -7.594 1.00 86.06 123 ILE A O 1
ATOM 966 N N . LEU A 1 124 ? 6.148 0.575 -5.839 1.00 85.50 124 LEU A N 1
ATOM 967 C CA . LEU A 1 124 ? 7.484 -0.002 -5.998 1.00 85.50 124 LEU A CA 1
ATOM 968 C C . LEU A 1 124 ? 7.632 -0.715 -7.346 1.00 85.50 124 LEU A C 1
ATOM 970 O O . LEU A 1 124 ? 8.633 -0.515 -8.033 1.00 85.50 124 LEU A O 1
ATOM 974 N N . SER A 1 125 ? 6.618 -1.470 -7.773 1.00 83.25 125 SER A N 1
ATOM 975 C CA . SER A 1 125 ? 6.610 -2.099 -9.098 1.00 83.25 125 SER A CA 1
ATOM 976 C C . SER A 1 125 ? 6.600 -1.076 -10.234 1.00 83.25 125 SER A C 1
ATOM 978 O O . SER A 1 125 ? 7.325 -1.238 -11.212 1.00 83.25 125 SER A O 1
ATOM 980 N N . LEU A 1 126 ? 5.842 0.015 -10.106 1.00 83.12 126 LEU A N 1
ATOM 981 C CA . LEU A 1 126 ? 5.854 1.093 -11.098 1.00 83.12 126 LEU A CA 1
ATOM 982 C C . LEU A 1 126 ? 7.218 1.803 -11.161 1.00 83.12 126 LEU A C 1
ATOM 984 O O 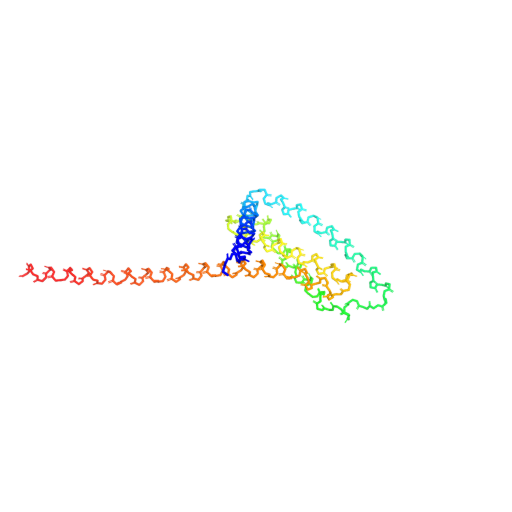. LEU A 1 126 ? 7.694 2.135 -12.246 1.00 83.12 126 LEU A O 1
ATOM 988 N N . THR A 1 127 ? 7.866 1.977 -10.008 1.00 82.38 127 THR A N 1
ATOM 989 C CA . THR A 1 127 ? 9.202 2.587 -9.866 1.00 82.38 127 THR A CA 1
ATOM 990 C C . THR A 1 127 ? 10.297 1.758 -10.548 1.00 82.38 127 THR A C 1
ATOM 992 O O . THR A 1 127 ? 11.300 2.304 -10.996 1.00 82.38 127 THR A O 1
ATOM 995 N N . LEU A 1 128 ? 10.108 0.440 -10.679 1.00 80.00 128 LEU A N 1
ATOM 996 C CA . LEU A 1 128 ? 11.017 -0.417 -11.449 1.00 80.00 128 LEU A CA 1
ATOM 997 C C . LEU A 1 128 ? 10.890 -0.225 -12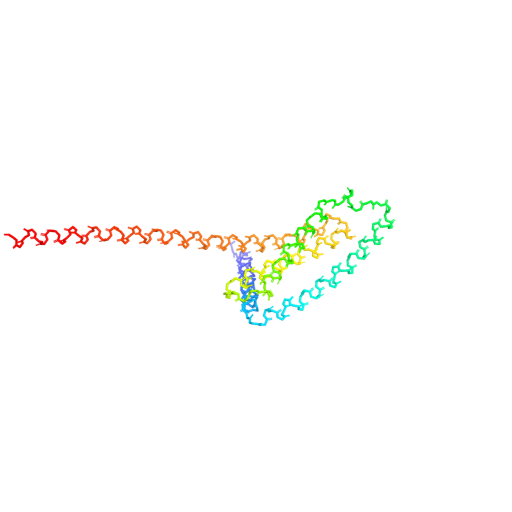.967 1.00 80.00 128 LEU A C 1
ATOM 999 O O . LEU A 1 128 ? 11.817 -0.575 -13.692 1.00 80.00 128 LEU A O 1
ATOM 1003 N N . ILE A 1 129 ? 9.760 0.298 -13.452 1.00 77.56 129 ILE A N 1
ATOM 1004 C CA . ILE A 1 129 ? 9.499 0.518 -14.885 1.00 77.56 129 ILE A CA 1
ATOM 1005 C C . ILE A 1 129 ? 9.831 1.957 -15.279 1.00 77.56 129 ILE A C 1
ATOM 1007 O O . ILE A 1 129 ? 10.423 2.202 -16.329 1.00 77.56 129 ILE A O 1
ATOM 1011 N N . ILE A 1 130 ? 9.419 2.922 -14.457 1.00 73.19 130 ILE A N 1
ATOM 1012 C CA . ILE A 1 130 ? 9.638 4.344 -14.698 1.00 73.19 130 ILE A CA 1
ATOM 1013 C C . ILE A 1 130 ? 10.780 4.789 -13.797 1.00 73.19 130 ILE A C 1
ATOM 1015 O O . ILE A 1 130 ? 10.652 4.717 -12.581 1.00 73.19 130 ILE A O 1
ATOM 1019 N N . SER A 1 131 ? 11.876 5.234 -14.418 1.00 65.62 131 SER A N 1
ATOM 1020 C CA . SER A 1 131 ? 13.131 5.686 -13.801 1.00 65.62 131 SER A CA 1
ATOM 1021 C C . SER A 1 131 ? 13.030 6.049 -12.298 1.00 65.62 131 SER A C 1
ATOM 1023 O O . SER A 1 131 ? 12.257 6.938 -11.920 1.00 65.62 131 SER A O 1
ATOM 1025 N N . PRO A 1 132 ? 13.839 5.414 -11.429 1.00 59.03 132 PRO A N 1
ATOM 1026 C CA . PRO A 1 132 ? 13.495 5.115 -10.033 1.00 59.03 132 PRO A CA 1
ATOM 1027 C C . PRO A 1 132 ? 13.400 6.299 -9.057 1.00 59.03 132 PRO A C 1
ATOM 1029 O O . PRO A 1 132 ? 12.973 6.109 -7.923 1.00 59.03 132 PRO A O 1
ATOM 1032 N N . LEU A 1 133 ? 13.824 7.510 -9.429 1.00 50.81 133 LEU A N 1
ATOM 1033 C CA . LEU A 1 133 ? 14.090 8.568 -8.440 1.00 50.81 133 LEU A CA 1
ATOM 1034 C C . LEU A 1 133 ? 13.057 9.702 -8.419 1.00 50.81 133 LEU A C 1
ATOM 1036 O O . LEU A 1 133 ? 12.807 10.268 -7.359 1.00 50.81 133 LEU A O 1
ATOM 1040 N N . GLY A 1 134 ? 12.425 10.029 -9.550 1.00 54.94 134 GLY A N 1
ATOM 1041 C CA . GLY A 1 134 ? 11.530 11.193 -9.632 1.00 54.94 134 GLY A CA 1
ATOM 1042 C C . GLY A 1 134 ? 10.129 10.936 -9.071 1.00 54.94 134 GLY A C 1
ATOM 1043 O O . GLY A 1 134 ? 9.616 11.712 -8.270 1.00 54.94 134 GLY A O 1
ATOM 1044 N N . ILE A 1 135 ? 9.514 9.820 -9.469 1.00 57.94 135 ILE A N 1
ATOM 1045 C CA . ILE A 1 135 ? 8.132 9.484 -9.088 1.00 57.94 135 ILE A CA 1
ATOM 1046 C C . ILE A 1 135 ? 8.070 8.934 -7.662 1.00 57.94 135 ILE A C 1
ATOM 1048 O O . ILE A 1 135 ? 7.116 9.205 -6.936 1.00 57.94 135 ILE A O 1
ATOM 1052 N N . PHE A 1 136 ? 9.111 8.217 -7.234 1.00 55.22 136 PHE A N 1
ATOM 1053 C CA . PHE A 1 136 ? 9.182 7.624 -5.904 1.00 55.22 136 PHE A CA 1
ATOM 1054 C C . PHE A 1 136 ? 9.113 8.683 -4.799 1.00 55.22 136 PHE A C 1
ATOM 1056 O O . PHE A 1 136 ? 8.311 8.541 -3.884 1.00 55.22 136 PHE A O 1
ATOM 1063 N N . VAL A 1 137 ? 9.870 9.782 -4.916 1.00 56.94 137 VAL A N 1
ATOM 1064 C CA . VAL A 1 137 ? 9.888 10.868 -3.915 1.00 56.94 137 VAL A CA 1
ATOM 1065 C C . VAL A 1 137 ? 8.532 11.576 -3.827 1.00 56.94 137 VAL A C 1
ATOM 1067 O O . VAL A 1 137 ? 8.026 11.804 -2.730 1.00 56.94 137 VAL A O 1
ATOM 1070 N N . VAL A 1 138 ? 7.904 11.869 -4.969 1.00 60.31 138 VAL A N 1
ATOM 1071 C CA . VAL A 1 138 ? 6.605 12.563 -5.010 1.00 60.31 138 VAL A CA 1
ATOM 1072 C C . VAL A 1 138 ? 5.472 11.662 -4.512 1.00 60.31 138 VAL A C 1
ATOM 1074 O O . VAL A 1 138 ? 4.584 12.130 -3.805 1.00 60.31 138 VAL A O 1
ATOM 1077 N N . SER A 1 139 ? 5.516 10.366 -4.827 1.00 57.84 139 SER A N 1
ATOM 1078 C CA . SER A 1 139 ? 4.479 9.408 -4.433 1.00 57.84 139 SER A CA 1
ATOM 1079 C C . SER A 1 139 ? 4.617 8.919 -2.989 1.00 57.84 139 SER A C 1
ATOM 1081 O O . SER A 1 139 ? 3.609 8.574 -2.373 1.00 57.84 139 SER A O 1
ATOM 1083 N N . LEU A 1 140 ? 5.833 8.876 -2.435 1.00 59.81 140 LEU A N 1
ATOM 1084 C CA . LEU A 1 140 ? 6.062 8.483 -1.045 1.00 59.81 140 LEU A CA 1
ATOM 1085 C C . LEU A 1 140 ? 5.679 9.568 -0.049 1.00 59.81 140 LEU A C 1
ATOM 1087 O O . LEU A 1 140 ? 5.211 9.231 1.032 1.00 59.81 140 LEU A O 1
ATOM 1091 N N . CYS A 1 141 ? 5.865 10.845 -0.388 1.00 61.12 141 CYS A N 1
ATOM 1092 C CA . CYS A 1 141 ? 5.550 11.960 0.505 1.00 61.12 141 CYS A CA 1
ATOM 1093 C C . CYS A 1 141 ? 4.133 11.896 1.101 1.00 61.12 141 CYS A C 1
ATOM 1095 O O . CYS A 1 141 ? 4.023 11.894 2.326 1.00 61.12 141 CYS A O 1
ATOM 1097 N N . PRO A 1 142 ? 3.045 11.783 0.317 1.00 60.31 142 PRO A N 1
ATOM 1098 C CA . PRO A 1 142 ? 1.705 11.726 0.893 1.00 60.31 142 PRO A CA 1
ATOM 1099 C C . PRO A 1 142 ? 1.482 10.445 1.704 1.00 60.31 142 PRO A C 1
ATOM 1101 O O . PRO A 1 142 ? 0.837 10.489 2.743 1.00 60.31 142 PRO A O 1
ATOM 1104 N N . ILE A 1 143 ? 2.065 9.314 1.295 1.00 65.94 143 ILE A N 1
ATOM 1105 C CA . ILE A 1 143 ? 1.906 8.030 1.995 1.00 65.94 143 ILE A CA 1
ATOM 1106 C C . ILE A 1 143 ? 2.658 8.028 3.328 1.00 65.94 143 ILE A C 1
ATOM 1108 O O . ILE A 1 143 ? 2.147 7.505 4.312 1.00 65.94 143 ILE A O 1
ATOM 1112 N N . LEU A 1 144 ? 3.843 8.639 3.387 1.00 62.31 144 LEU A N 1
ATOM 1113 C CA . LEU A 1 144 ? 4.610 8.825 4.617 1.00 62.31 144 LEU A CA 1
ATOM 1114 C C . LEU A 1 144 ? 3.939 9.838 5.536 1.00 62.31 144 LEU A C 1
ATOM 1116 O O . LEU A 1 144 ? 3.828 9.567 6.721 1.00 62.31 144 LEU A O 1
ATOM 1120 N N . ILE A 1 145 ? 3.457 10.968 5.019 1.00 67.06 145 ILE A N 1
ATOM 1121 C CA . ILE A 1 145 ? 2.787 11.985 5.842 1.00 67.06 145 ILE A CA 1
ATOM 1122 C C . ILE A 1 145 ? 1.483 11.428 6.422 1.00 67.06 145 ILE A C 1
ATOM 1124 O O . ILE A 1 145 ? 1.252 11.539 7.624 1.00 67.06 145 ILE A O 1
ATOM 1128 N N . ILE A 1 146 ? 0.664 10.763 5.604 1.00 67.25 146 ILE A N 1
ATOM 1129 C CA . ILE A 1 146 ? -0.584 10.141 6.059 1.00 67.25 146 ILE A CA 1
ATOM 1130 C C . ILE A 1 146 ? -0.271 8.945 6.967 1.00 67.25 146 ILE A C 1
ATOM 1132 O O . ILE A 1 146 ? -0.808 8.848 8.064 1.00 67.25 146 ILE A O 1
ATOM 1136 N N . GLY A 1 147 ? 0.633 8.053 6.564 1.00 61.72 147 GLY A N 1
ATOM 1137 C CA . GLY A 1 147 ? 0.972 6.844 7.316 1.00 61.72 147 GLY A CA 1
ATOM 1138 C C . GLY A 1 147 ? 1.640 7.129 8.663 1.00 61.72 147 GLY A C 1
ATOM 1139 O O . GLY A 1 147 ? 1.227 6.572 9.678 1.00 61.72 147 GLY A O 1
ATOM 1140 N N . ILE A 1 148 ? 2.633 8.023 8.702 1.00 62.62 148 ILE A N 1
ATOM 1141 C CA . ILE A 1 148 ? 3.308 8.438 9.941 1.00 62.62 148 ILE A CA 1
ATOM 1142 C C . ILE A 1 148 ? 2.377 9.294 10.790 1.00 62.62 148 ILE A C 1
ATOM 1144 O O . ILE A 1 148 ? 2.353 9.104 12.000 1.00 62.62 148 ILE A O 1
ATOM 1148 N N . GLY A 1 149 ? 1.582 10.188 10.196 1.00 67.12 149 GLY A N 1
ATOM 1149 C CA . GLY A 1 149 ? 0.598 10.981 10.936 1.00 67.12 149 GLY A CA 1
ATOM 1150 C C . GLY A 1 149 ? -0.414 10.099 11.669 1.00 67.12 149 GLY A C 1
ATOM 1151 O O . GLY A 1 149 ? -0.685 10.313 12.849 1.00 67.12 149 GLY A O 1
ATOM 1152 N N . VAL A 1 150 ? -0.895 9.045 11.007 1.00 59.91 150 VAL A N 1
ATOM 1153 C CA . VAL A 1 150 ? -1.816 8.056 11.586 1.00 59.91 150 VAL A CA 1
ATOM 1154 C C . VAL A 1 150 ? -1.135 7.229 12.670 1.00 59.91 150 VAL A C 1
ATOM 1156 O O . VAL A 1 150 ? -1.699 7.054 13.750 1.00 59.91 150 VAL A O 1
ATOM 1159 N N . LEU A 1 151 ? 0.091 6.766 12.424 1.00 63.03 151 LEU A N 1
ATOM 1160 C CA . LEU A 1 151 ? 0.842 5.995 13.411 1.00 63.03 151 LEU A CA 1
ATOM 1161 C C . LEU A 1 151 ? 1.174 6.839 14.650 1.00 63.03 151 LEU A C 1
ATOM 1163 O O . LEU A 1 151 ? 1.055 6.357 15.770 1.00 63.03 151 LEU A O 1
ATOM 1167 N N . TYR A 1 152 ? 1.530 8.109 14.457 1.00 65.56 152 TYR A N 1
ATOM 1168 C CA . TYR A 1 152 ? 1.866 9.048 15.522 1.00 65.56 152 TYR A CA 1
ATOM 1169 C C . TYR A 1 152 ? 0.638 9.455 16.338 1.00 65.56 152 TYR A C 1
ATOM 1171 O O . TYR A 1 152 ? 0.699 9.457 17.566 1.00 65.56 152 TYR A O 1
ATOM 1179 N N . HIS A 1 153 ? -0.492 9.739 15.684 1.00 65.69 153 HIS A N 1
ATOM 1180 C CA . HIS A 1 153 ? -1.738 10.066 16.376 1.00 65.69 153 HIS A CA 1
ATOM 1181 C C . HIS A 1 153 ? -2.221 8.891 17.229 1.00 65.69 153 HIS A C 1
ATOM 1183 O O . HIS A 1 153 ? -2.601 9.080 18.381 1.00 65.69 153 HIS A O 1
ATOM 1189 N N . TRP A 1 154 ? -2.175 7.669 16.695 1.00 61.72 154 TRP A N 1
ATOM 1190 C CA . TRP A 1 154 ? -2.618 6.483 17.429 1.00 61.72 154 TRP A CA 1
ATOM 1191 C C . TRP A 1 154 ? -1.640 6.091 18.545 1.00 61.72 154 TRP A C 1
ATOM 1193 O O . TRP A 1 154 ? -2.066 5.756 19.648 1.00 61.72 154 TRP A O 1
ATOM 1203 N N . TYR A 1 155 ? -0.329 6.216 18.300 1.00 65.88 155 TYR A N 1
ATOM 1204 C CA . TYR A 1 155 ? 0.699 6.032 19.328 1.00 65.88 155 TYR A CA 1
ATOM 1205 C C . TYR A 1 155 ? 0.515 7.020 20.481 1.00 65.88 155 TYR A C 1
ATOM 1207 O O . TYR A 1 155 ? 0.551 6.626 21.645 1.00 65.88 155 TYR A O 1
ATOM 1215 N N . ARG A 1 156 ? 0.248 8.291 20.165 1.00 73.62 156 ARG A N 1
ATOM 1216 C CA . ARG A 1 156 ? -0.054 9.321 21.159 1.00 73.62 156 ARG A CA 1
ATOM 1217 C C . ARG A 1 156 ? -1.313 8.983 21.956 1.00 73.62 156 ARG A C 1
ATOM 1219 O O . ARG A 1 156 ? -1.300 9.126 23.171 1.00 73.62 156 ARG A O 1
ATOM 1226 N N . GLN A 1 157 ? -2.357 8.491 21.293 1.00 70.44 157 GLN A N 1
ATOM 1227 C CA . GLN A 1 157 ? -3.614 8.126 21.944 1.00 70.44 157 GLN A CA 1
ATOM 1228 C C . GLN A 1 157 ? -3.427 6.982 22.951 1.00 70.44 157 GLN A C 1
ATOM 1230 O O . GLN A 1 157 ? -3.924 7.072 24.066 1.00 70.44 157 GLN A O 1
ATOM 1235 N N . ILE A 1 158 ? -2.642 5.955 22.605 1.00 71.44 158 ILE A N 1
ATOM 1236 C CA . ILE A 1 158 ? -2.283 4.876 23.542 1.00 71.44 158 ILE A CA 1
ATOM 1237 C C . ILE A 1 158 ? -1.440 5.409 24.705 1.00 71.44 158 ILE A C 1
ATOM 1239 O O . ILE A 1 158 ? -1.633 4.997 25.846 1.00 71.44 158 ILE A O 1
ATOM 1243 N N . TYR A 1 159 ? -0.495 6.309 24.425 1.00 70.19 159 TYR A N 1
ATOM 1244 C CA . TYR A 1 159 ? 0.394 6.863 25.445 1.00 70.19 159 TYR A CA 1
ATOM 1245 C C . TYR A 1 159 ? -0.371 7.718 26.464 1.00 70.19 159 TYR A C 1
ATOM 1247 O O . TYR A 1 159 ? -0.131 7.608 27.665 1.00 70.19 159 TYR A O 1
ATOM 1255 N N . GLU A 1 160 ? -1.317 8.536 25.997 1.00 71.50 160 GLU A N 1
ATOM 1256 C CA . GLU A 1 160 ? -2.199 9.337 26.852 1.00 71.50 160 GLU A CA 1
ATOM 1257 C C . GLU A 1 160 ? -3.152 8.449 27.665 1.00 71.50 160 GLU A C 1
ATOM 1259 O O . GLU A 1 160 ? -3.348 8.701 28.852 1.00 71.50 160 GLU A O 1
ATOM 1264 N N . ASP A 1 161 ? -3.682 7.372 27.079 1.00 72.94 161 ASP A N 1
ATOM 1265 C CA . ASP A 1 161 ? -4.571 6.437 27.780 1.00 72.94 161 ASP A CA 1
ATOM 1266 C C . ASP A 1 161 ? -3.830 5.670 28.892 1.00 72.94 161 ASP A C 1
ATOM 1268 O O . ASP A 1 161 ? -4.312 5.568 30.023 1.00 72.94 161 ASP A O 1
ATOM 1272 N N . LEU A 1 162 ? -2.594 5.226 28.629 1.00 65.94 162 LEU A N 1
ATOM 1273 C CA . LEU A 1 162 ? -1.732 4.609 29.643 1.00 65.94 162 LEU A CA 1
ATOM 1274 C C . LEU A 1 162 ? -1.368 5.584 30.767 1.00 65.94 162 LEU A C 1
ATOM 1276 O O . LEU A 1 162 ? -1.391 5.205 31.939 1.00 65.94 162 LEU A O 1
ATOM 1280 N N . PHE A 1 163 ? -1.043 6.831 30.425 1.00 69.50 163 PHE A N 1
ATOM 1281 C CA . PHE A 1 163 ? -0.658 7.843 31.407 1.00 69.50 163 PHE A CA 1
ATOM 1282 C C . PHE A 1 163 ? -1.841 8.261 32.292 1.00 69.50 163 PHE A C 1
ATOM 1284 O O . PHE A 1 163 ? -1.701 8.358 33.511 1.00 69.50 163 PHE A O 1
ATOM 1291 N N . ASN A 1 164 ? -3.028 8.427 31.703 1.00 65.94 164 ASN A N 1
ATOM 1292 C CA . ASN A 1 164 ? -4.253 8.738 32.441 1.00 65.94 164 ASN A CA 1
ATOM 1293 C C . ASN A 1 164 ? -4.694 7.574 33.336 1.00 65.94 164 ASN A C 1
ATOM 1295 O O . ASN A 1 164 ? -5.145 7.803 34.457 1.00 65.94 164 ASN A O 1
ATOM 1299 N N . THR A 1 165 ? -4.516 6.330 32.886 1.00 62.62 165 THR A N 1
ATOM 1300 C CA . THR A 1 165 ? -4.840 5.145 33.696 1.00 62.62 165 THR A CA 1
ATOM 1301 C C . THR A 1 165 ? -3.867 4.976 34.867 1.00 62.62 165 THR A C 1
ATOM 1303 O O . THR A 1 165 ? -4.293 4.662 35.979 1.00 62.62 165 THR A O 1
ATOM 1306 N N . ALA A 1 166 ? -2.575 5.249 34.660 1.00 60.94 166 ALA A N 1
ATOM 1307 C CA . ALA A 1 166 ? -1.577 5.241 35.729 1.00 60.94 166 ALA A CA 1
ATOM 1308 C C . ALA A 1 166 ? -1.834 6.351 36.767 1.00 60.94 166 ALA A C 1
ATOM 1310 O O . ALA A 1 166 ? -1.860 6.079 37.964 1.00 60.94 166 ALA A O 1
ATOM 1311 N N . GLY A 1 167 ? -2.129 7.578 36.321 1.00 59.84 167 GLY A N 1
ATOM 1312 C CA . GLY A 1 167 ? -2.448 8.693 37.221 1.00 59.84 167 GLY A CA 1
ATOM 1313 C C . GLY A 1 167 ? -3.767 8.515 37.987 1.00 59.84 167 GLY A C 1
ATOM 1314 O O . GLY A 1 167 ? -3.870 8.913 39.148 1.00 59.84 167 GLY A O 1
ATOM 1315 N N . ALA A 1 168 ? -4.771 7.876 37.379 1.00 58.47 168 ALA A N 1
ATOM 1316 C CA . ALA A 1 168 ? -6.019 7.529 38.059 1.00 58.47 168 ALA A CA 1
ATOM 1317 C C . ALA A 1 168 ? -5.809 6.463 39.149 1.00 58.47 168 ALA A C 1
ATOM 1319 O O . ALA A 1 168 ? -6.431 6.544 40.209 1.00 58.47 168 ALA A O 1
ATOM 1320 N N . SER A 1 169 ? -4.908 5.501 38.920 1.00 58.72 169 SER A N 1
ATOM 1321 C CA . SER A 1 169 ? -4.536 4.485 39.912 1.00 58.72 169 SER A CA 1
ATOM 1322 C C . SER A 1 169 ? -3.875 5.105 41.149 1.00 58.72 169 SER A C 1
ATOM 1324 O O . SER A 1 169 ? -4.226 4.753 42.277 1.00 58.72 169 SER A O 1
ATOM 1326 N N . ASP A 1 170 ? -2.981 6.078 40.959 1.00 60.47 170 ASP A N 1
ATOM 1327 C CA . ASP A 1 170 ? -2.301 6.767 42.064 1.00 60.47 170 ASP A CA 1
ATOM 1328 C C . ASP A 1 170 ? -3.262 7.658 42.872 1.00 60.47 170 ASP A C 1
ATOM 1330 O O . ASP A 1 170 ? -3.201 7.705 44.103 1.00 60.47 170 ASP A O 1
ATOM 1334 N N . ALA A 1 171 ? -4.214 8.316 42.202 1.00 59.69 171 ALA A N 1
ATOM 1335 C CA . ALA A 1 171 ? -5.229 9.141 42.860 1.00 59.69 171 ALA A CA 1
ATOM 1336 C C . ALA A 1 171 ? -6.227 8.315 43.694 1.00 59.69 171 ALA A C 1
ATOM 1338 O O . ALA A 1 171 ? -6.670 8.767 44.754 1.00 59.69 171 ALA A O 1
ATOM 1339 N N . ILE A 1 172 ? -6.574 7.103 43.244 1.00 60.56 172 ILE A N 1
ATOM 1340 C CA . ILE A 1 172 ? -7.430 6.176 43.998 1.00 60.56 172 ILE A CA 1
ATOM 1341 C C . ILE A 1 172 ? -6.672 5.633 45.216 1.00 60.56 172 ILE A C 1
ATOM 1343 O O . ILE A 1 172 ? -7.202 5.696 46.325 1.00 60.56 172 ILE A O 1
ATOM 1347 N N . SER A 1 173 ? -5.408 5.224 45.047 1.00 63.00 173 SER A N 1
ATOM 1348 C CA . SER A 1 173 ? -4.565 4.760 46.158 1.00 63.00 173 SER A CA 1
ATOM 1349 C C . SER A 1 173 ? -4.332 5.844 47.220 1.00 63.00 173 SER A C 1
ATOM 1351 O O . SER A 1 173 ? -4.306 5.535 48.411 1.00 63.00 173 SER A O 1
ATOM 1353 N N . SER A 1 174 ? -4.192 7.112 46.819 1.00 63.03 174 SER A N 1
ATOM 1354 C CA . SER A 1 174 ? -4.042 8.236 47.753 1.00 63.03 174 SER A CA 1
ATOM 1355 C C . SER A 1 174 ? -5.321 8.521 48.546 1.00 63.03 174 SER A C 1
ATOM 1357 O O . SER A 1 174 ? -5.242 8.902 49.712 1.00 63.03 174 SER A O 1
ATOM 1359 N N . ARG A 1 175 ? -6.500 8.344 47.936 1.00 60.16 175 ARG A N 1
ATOM 1360 C CA . ARG A 1 175 ? -7.798 8.550 48.600 1.00 60.16 175 ARG A CA 1
ATOM 1361 C C . ARG A 1 175 ? -8.139 7.444 49.589 1.00 60.16 175 ARG A C 1
ATOM 1363 O O . ARG A 1 175 ? -8.768 7.713 50.607 1.00 60.16 175 ARG A O 1
ATOM 1370 N N . GLU A 1 176 ? -7.733 6.215 49.298 1.00 62.97 176 GLU A N 1
ATOM 1371 C CA . GLU A 1 176 ? -7.983 5.062 50.166 1.00 62.97 176 GLU A CA 1
ATOM 1372 C C . GLU A 1 176 ? -7.196 5.179 51.486 1.00 62.97 176 GLU A C 1
ATOM 1374 O O . GLU A 1 176 ? -7.760 4.978 52.560 1.00 62.97 176 GLU A O 1
ATOM 1379 N N . GLY A 1 177 ? -5.952 5.675 51.431 1.00 63.31 177 GLY A N 1
ATOM 1380 C CA . GLY A 1 177 ? -5.156 5.974 52.630 1.00 63.31 177 GLY A CA 1
ATOM 1381 C C . GLY A 1 177 ? -5.715 7.107 53.508 1.00 63.31 177 GLY A C 1
ATOM 1382 O O . GLY A 1 177 ? -5.558 7.079 54.728 1.00 63.31 177 GLY A O 1
ATOM 1383 N N . GLU A 1 178 ? -6.400 8.091 52.919 1.00 67.06 178 GLU A N 1
ATOM 1384 C CA . GLU A 1 178 ? -6.997 9.212 53.662 1.00 67.06 178 GLU A CA 1
ATOM 1385 C C . GLU A 1 178 ? -8.289 8.804 54.397 1.00 67.06 178 GLU A C 1
ATOM 1387 O O . GLU A 1 178 ? -8.545 9.252 55.518 1.00 67.06 178 GLU A O 1
ATOM 1392 N N . ILE A 1 179 ? -9.066 7.882 53.816 1.00 68.31 179 ILE A N 1
ATOM 1393 C CA . ILE A 1 179 ? -10.282 7.323 54.430 1.00 68.31 179 ILE A CA 1
ATOM 1394 C C . ILE A 1 179 ? -9.934 6.436 55.633 1.00 68.31 179 ILE A C 1
ATOM 1396 O O . ILE A 1 179 ? -10.600 6.519 56.669 1.00 68.31 179 ILE A O 1
ATOM 1400 N N . ASP A 1 180 ? -8.875 5.629 55.537 1.00 71.38 180 ASP A N 1
ATOM 1401 C CA . ASP A 1 180 ? -8.422 4.784 56.648 1.00 71.38 180 ASP A CA 1
ATOM 1402 C C . ASP A 1 180 ? -7.903 5.613 57.832 1.00 71.38 180 ASP A C 1
ATOM 1404 O O . ASP A 1 180 ? -8.171 5.287 58.994 1.00 71.38 180 ASP A O 1
ATOM 1408 N N . MET A 1 181 ? -7.238 6.736 57.551 1.00 69.81 181 MET A N 1
ATOM 1409 C CA . MET A 1 181 ? -6.756 7.665 58.572 1.00 69.81 181 MET A CA 1
ATOM 1410 C C . MET A 1 181 ? -7.913 8.363 59.309 1.00 69.81 181 MET A C 1
ATOM 1412 O O . MET A 1 181 ? -7.919 8.395 60.541 1.00 69.81 181 MET A O 1
ATOM 1416 N N . GLN A 1 182 ? -8.944 8.830 58.592 1.00 69.81 182 GLN A N 1
ATOM 1417 C CA . GLN A 1 182 ? -10.148 9.393 59.224 1.00 69.81 182 GLN A CA 1
ATOM 1418 C C . GLN A 1 182 ? -10.928 8.354 60.041 1.00 69.81 182 GLN A C 1
ATOM 1420 O O . GLN A 1 182 ? -11.478 8.664 61.100 1.00 69.81 182 GLN A O 1
ATOM 1425 N N . ARG A 1 183 ? -10.972 7.097 59.584 1.00 70.44 183 ARG A N 1
ATOM 1426 C CA . ARG A 1 183 ? -11.661 6.012 60.296 1.00 70.44 183 ARG A CA 1
ATOM 1427 C C . ARG A 1 183 ? -10.969 5.651 61.613 1.00 70.44 183 ARG A C 1
ATOM 1429 O O . ARG A 1 183 ? -11.654 5.344 62.590 1.00 70.44 183 ARG A O 1
ATOM 1436 N N . ALA A 1 184 ? -9.638 5.716 61.655 1.00 71.81 184 ALA A N 1
ATOM 1437 C CA . ALA A 1 184 ? -8.852 5.507 62.870 1.00 71.81 184 ALA A CA 1
ATOM 1438 C C . ALA A 1 184 ? -9.038 6.644 63.895 1.00 71.81 184 ALA A C 1
ATOM 1440 O O . ALA A 1 184 ? -9.145 6.377 65.092 1.00 71.81 184 ALA A O 1
ATOM 1441 N N . GLU A 1 185 ? -9.142 7.894 63.437 1.00 72.50 185 GLU A N 1
ATOM 1442 C CA . GLU A 1 185 ? -9.358 9.059 64.306 1.00 72.50 185 GLU A CA 1
ATOM 1443 C C . GLU A 1 185 ? -10.745 9.041 64.971 1.00 72.50 185 GLU A C 1
ATOM 1445 O O . GLU A 1 185 ? -10.867 9.267 66.176 1.00 72.50 185 GLU A O 1
ATOM 1450 N N . ILE A 1 186 ? -11.787 8.667 64.221 1.00 68.12 186 ILE A N 1
ATOM 1451 C CA . ILE A 1 186 ? -13.152 8.531 64.754 1.00 68.12 186 ILE A CA 1
ATOM 1452 C C . ILE A 1 186 ? -13.239 7.378 65.767 1.00 68.12 186 ILE A C 1
ATOM 1454 O O . ILE A 1 186 ? -13.899 7.512 66.795 1.00 68.12 186 ILE A O 1
ATOM 1458 N N . ALA A 1 187 ? -12.552 6.256 65.529 1.00 68.75 187 ALA A N 1
ATOM 1459 C CA . ALA A 1 187 ? -12.527 5.136 66.473 1.00 68.75 187 ALA A CA 1
ATOM 1460 C C . ALA A 1 187 ? -11.803 5.479 67.791 1.00 68.75 187 ALA A C 1
ATOM 1462 O O . ALA A 1 187 ? -12.180 4.967 68.842 1.00 68.75 187 ALA A O 1
ATOM 1463 N N . GLY A 1 188 ? -10.801 6.365 67.748 1.00 67.94 188 GLY A N 1
ATOM 1464 C CA . GLY A 1 188 ? -10.073 6.835 68.931 1.00 67.94 188 GLY A CA 1
ATOM 1465 C C . GLY A 1 188 ? -10.831 7.851 69.792 1.00 67.94 188 GLY A C 1
ATOM 1466 O O . GLY A 1 188 ? -10.522 7.981 70.970 1.00 67.94 188 GLY A O 1
ATOM 1467 N N . GLN A 1 189 ? -11.827 8.554 69.243 1.00 61.06 189 GLN A N 1
ATOM 1468 C CA . GLN A 1 189 ? -12.662 9.507 69.995 1.00 61.06 189 GLN A CA 1
ATOM 1469 C C . GLN A 1 189 ? -13.873 8.863 70.693 1.00 61.06 189 GLN A C 1
ATOM 1471 O O . GLN A 1 189 ? -14.521 9.511 71.512 1.00 61.06 189 GLN A O 1
ATOM 1476 N N . VAL A 1 190 ? -14.204 7.613 70.354 1.00 59.31 190 VAL A N 1
ATOM 1477 C CA . VAL A 1 190 ? -15.378 6.885 70.876 1.00 59.31 190 VAL A CA 1
ATOM 1478 C C . VAL A 1 190 ? -14.992 5.859 71.962 1.00 59.31 190 VAL A C 1
ATOM 1480 O O . VAL A 1 190 ? -15.873 5.251 72.570 1.00 59.31 190 VAL A O 1
ATOM 1483 N N . ALA A 1 191 ? -13.694 5.687 72.233 1.00 49.91 191 ALA A N 1
ATOM 1484 C CA . ALA A 1 191 ? -13.147 4.855 73.310 1.00 49.91 191 ALA A CA 1
ATOM 1485 C C . ALA A 1 191 ? -12.795 5.697 74.546 1.00 49.91 191 ALA A C 1
ATOM 1487 O O . ALA A 1 191 ? -13.018 5.191 75.670 1.00 49.91 191 ALA A O 1
#

Radius of gyration: 27.21 Å; chains: 1; bounding box: 41×75×97 Å

Sequence (191 aa):
MDGSTDLELQTTNSDSDVDHERVLSIWANLRQILESDEAVVFFEAFHAVLVFFQAILGIIIGVHFRFLTVSPLETHLGIILCLIAATLVYTTAYLVIKVKPQNAAYRFIFGLICLVSGIFSAILSLTLIISPLGIFVVSLCPILIIGIGVLYHWYRQIYEDLFNTAGASDAISSREGEIDMQRAEIAGQVA

InterPro domains:
  IPR053258 Calcium-permeable cation-selective channel [PTHR34115] (41-171)

Foldseek 3Di:
DDDDPDPPPPPPVVVVVVVVVVVVVVVVVLLCCQLDPCVLVVLVVVVVV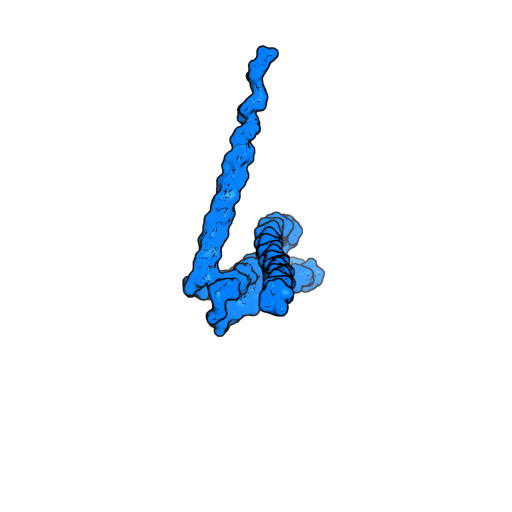LVVLLVVLVVLLVVQCVVVVDDCCVVPVPLVVLLVVLVVQLVVLNVCLVPDPDDSVSSSVSSVSNVLSSVVNSQSSVCSNPPNPDSCVVVVVVSCCVVVVVVVVVVVVVVVVVVVVVVVVVVVVVVVVVVVVVVVVVVVVVD